Protein AF-A0A1G7E1Z9-F1 (afdb_monomer)

Solvent-accessible surface area (backbone atoms only — not comparable to full-atom values): 21626 Å² total; per-residue (Å²): 130,81,89,68,54,73,63,55,65,71,56,37,53,73,72,54,45,51,54,46,49,48,34,32,82,69,51,47,73,72,48,50,76,67,54,49,52,52,51,47,50,53,42,49,54,53,41,53,50,52,52,50,51,52,51,51,48,53,34,18,74,70,68,77,44,75,84,62,93,70,78,56,75,65,50,54,51,49,40,45,48,53,40,50,51,28,42,50,44,42,53,51,51,54,51,49,52,53,49,52,52,51,52,53,52,48,55,50,50,54,51,56,51,34,57,75,68,73,42,80,73,79,70,95,79,70,72,74,74,66,65,64,62,67,67,64,68,74,81,71,81,82,81,82,86,80,91,85,88,80,84,89,81,89,83,89,81,82,90,77,88,79,80,89,81,88,82,86,90,83,90,84,82,90,81,84,89,79,91,81,86,88,78,93,82,87,87,83,84,88,83,81,91,78,89,86,87,83,80,87,80,91,80,90,79,90,82,87,84,84,87,80,91,78,82,87,83,87,91,81,91,88,91,77,87,88,78,89,87,85,92,81,90,81,92,81,91,79,79,85,82,77,95,76,77,92,69,75,76,74,65,50,82,66,52,58,52,52,54,55,52,52,52,52,32,51,55,34,45,54,54,18,52,56,32,41,54,51,16,54,56,29,41,53,49,16,54,54,30,41,60,53,33,69,41,89,84,44,51,74,68,34,47,54,49,16,52,56,30,40,53,50,16,52,55,31,44,55,51,18,53,53,36,44,52,50,23,53,50,49,48,63,75,72,113

Mean predicted aligned error: 20.23 Å

Radius of gyration: 38.37 Å; Cα contacts (8 Å, |Δi|>4): 140; chains: 1; bounding box: 81×92×114 Å

Organism: NCBI:txid591205

Secondary structure (DSSP, 8-state):
-----HHHHHHS-HHHHHHHHHTSTTHHHHS-HHHHHHHHHHHHHHHHHHHHHHHHHHHHHTTSS-------HHHHHHHHHHHHHHHHHHHHHHHHHHHHHHHHHHHHHHHHHHHHTTPPP--TT--THHHHHTTTSTTSS----------------------------------------------------------------------------------S----------------------------HHHHHHHHHHHHHHHHHHHHHHHHHHHHHHHHHHHHHHHHHHSTT--HHHHHHHHHHHHHHHHHHHHHHHHHHHHHHHHHTT-

Foldseek 3Di:
DPDDDPLCVVLDDPVLVVLLVCLDPPNVVVDDLVVLVVSLVVLVVVLVVLVVVLVQCVCVVVVNDPHDPDDDNVSSVVSSVSSVVSNVSSVVVNVVVVVVVVVVVVLVVVQVVCVVVVHPRDPPPDPPPVVVVVVVVVPPPDDDDDDDDDDDDDDDDDDDDDDDDDDDDDDDDDDDDDDDDDDDDDDDDDDDDDDDDDDDDDDDDDDDDDDDDDDDDDDDDDDDDDDDDDDDDDDDDDDDDDDDDPPPCPPPPVVVVLVVLVVVLVVLVVVLVVLVVVLVVLVVQLVVLVVLCPPVVRDPVSVVSSVVSVVSSVVSVVVSVVSVVVSVVSVVVND

Structure (mmCIF, N/CA/C/O backbone):
data_AF-A0A1G7E1Z9-F1
#
_entry.id   AF-A0A1G7E1Z9-F1
#
loop_
_atom_site.group_PDB
_atom_site.id
_atom_site.type_symbol
_atom_site.label_atom_id
_atom_site.label_alt_id
_atom_site.label_comp_id
_atom_site.label_asym_id
_atom_site.label_entity_id
_atom_site.label_seq_id
_atom_site.pdbx_PDB_ins_code
_atom_site.Cartn_x
_atom_site.Cartn_y
_atom_site.Cartn_z
_atom_site.occupancy
_atom_site.B_iso_or_equiv
_atom_site.auth_seq_id
_atom_site.auth_comp_id
_atom_site.auth_asym_id
_atom_site.auth_atom_id
_atom_site.pdbx_PDB_model_num
ATOM 1 N N . MET A 1 1 ? -22.554 -8.645 -19.592 1.00 60.88 1 MET A N 1
ATOM 2 C CA . MET A 1 1 ? -21.080 -8.640 -19.437 1.00 60.88 1 MET A CA 1
ATOM 3 C C . MET A 1 1 ? -20.587 -7.199 -19.464 1.00 60.88 1 MET A C 1
ATOM 5 O O . MET A 1 1 ? -21.069 -6.460 -20.314 1.00 60.88 1 MET A O 1
ATOM 9 N N . PRO A 1 2 ? -19.705 -6.756 -18.551 1.00 79.38 2 PRO A N 1
ATOM 10 C CA . PRO A 1 2 ? -19.164 -5.399 -18.604 1.00 79.38 2 PRO A CA 1
ATOM 11 C C . PRO A 1 2 ? -18.423 -5.150 -19.927 1.00 79.38 2 PRO A C 1
ATOM 13 O O . PRO A 1 2 ? -17.692 -6.009 -20.417 1.00 79.38 2 PRO A O 1
ATOM 16 N N . ASN A 1 3 ? -18.613 -3.965 -20.509 1.00 87.06 3 ASN A N 1
ATOM 17 C CA . ASN A 1 3 ? -18.053 -3.615 -21.815 1.00 87.06 3 ASN A CA 1
ATOM 18 C C . ASN A 1 3 ? -16.544 -3.351 -21.701 1.00 87.06 3 ASN A C 1
ATOM 20 O O . ASN A 1 3 ? -16.118 -2.280 -21.268 1.00 87.06 3 ASN A O 1
ATOM 24 N N . PHE A 1 4 ? -15.721 -4.340 -22.046 1.00 91.12 4 PHE A N 1
ATOM 25 C CA . PHE A 1 4 ? -14.274 -4.165 -22.219 1.00 91.12 4 PHE A CA 1
ATOM 26 C C . PHE A 1 4 ? -13.963 -3.561 -23.577 1.00 91.12 4 PHE A C 1
ATOM 28 O O . PHE A 1 4 ? -14.600 -3.923 -24.573 1.00 91.12 4 PHE A O 1
ATOM 35 N N . SER A 1 5 ? -12.962 -2.682 -23.626 1.00 94.50 5 SER A N 1
ATOM 36 C CA . SER A 1 5 ? -12.457 -2.223 -24.916 1.00 94.50 5 SER A CA 1
ATOM 37 C C . SER A 1 5 ? -11.851 -3.411 -25.674 1.00 94.50 5 SER A C 1
ATOM 39 O O . SER A 1 5 ? -11.371 -4.377 -25.075 1.00 94.50 5 SER A O 1
ATOM 41 N N . LYS A 1 6 ? -11.875 -3.360 -27.011 1.00 95.69 6 LYS A N 1
ATOM 42 C CA . LYS A 1 6 ? -11.233 -4.394 -27.843 1.00 95.69 6 LYS A CA 1
ATOM 43 C C . LYS A 1 6 ? -9.749 -4.548 -27.488 1.00 95.69 6 LYS A C 1
ATOM 45 O O . LYS A 1 6 ? -9.225 -5.653 -27.495 1.00 95.69 6 LYS A O 1
ATOM 50 N N . GLU A 1 7 ? -9.107 -3.441 -27.124 1.00 95.62 7 GLU A N 1
ATOM 51 C CA . GLU A 1 7 ? -7.713 -3.400 -26.694 1.00 95.62 7 GLU A CA 1
ATOM 52 C C . GLU A 1 7 ? -7.485 -4.104 -25.348 1.00 95.62 7 GLU A C 1
ATOM 54 O O . GLU A 1 7 ? -6.560 -4.901 -25.238 1.00 95.62 7 GLU A O 1
ATOM 59 N N . GLU A 1 8 ? -8.348 -3.895 -24.346 1.00 95.62 8 GLU A N 1
ATOM 60 C CA . GLU A 1 8 ? -8.255 -4.606 -23.060 1.00 95.62 8 GLU A CA 1
ATOM 61 C C . GLU A 1 8 ? -8.372 -6.121 -23.244 1.00 95.62 8 GLU A C 1
ATOM 63 O O . GLU A 1 8 ? -7.598 -6.864 -22.650 1.00 95.62 8 GLU A O 1
ATOM 68 N N . LYS A 1 9 ? -9.294 -6.583 -24.099 1.00 96.38 9 LYS A N 1
ATOM 69 C CA . LYS A 1 9 ? -9.460 -8.018 -24.389 1.00 96.38 9 LYS A CA 1
ATOM 70 C C . LYS A 1 9 ? -8.264 -8.625 -25.123 1.00 96.38 9 LYS A C 1
ATOM 72 O O . LYS A 1 9 ? -8.021 -9.813 -24.975 1.00 96.38 9 LYS A O 1
ATOM 77 N N . ARG A 1 10 ? -7.557 -7.831 -25.937 1.00 96.44 10 ARG A N 1
ATOM 78 C CA . ARG A 1 10 ? -6.366 -8.282 -26.672 1.00 96.44 10 ARG A CA 1
ATOM 79 C C . ARG A 1 10 ? -5.147 -8.398 -25.760 1.00 96.44 10 ARG A C 1
ATOM 81 O O . ARG A 1 10 ? -4.323 -9.276 -25.960 1.00 96.44 10 ARG A O 1
ATOM 88 N N . ILE A 1 11 ? -5.009 -7.461 -24.823 1.00 96.88 11 ILE A N 1
ATOM 89 C CA . ILE A 1 11 ? -3.793 -7.293 -24.017 1.00 96.88 11 ILE A CA 1
ATOM 90 C C . ILE A 1 11 ? -3.840 -8.102 -22.718 1.00 96.88 11 ILE A C 1
ATOM 92 O O . ILE A 1 11 ? -2.796 -8.522 -22.227 1.00 96.88 11 ILE A O 1
ATOM 96 N N . LEU A 1 12 ? -5.021 -8.279 -22.122 1.00 96.88 12 LEU A N 1
ATOM 97 C CA . LEU A 1 12 ? -5.167 -9.049 -20.888 1.00 96.88 12 LEU A CA 1
ATOM 98 C C . LEU A 1 12 ? -5.312 -10.539 -21.192 1.00 96.88 12 LEU A C 1
ATOM 100 O O . LEU A 1 12 ? -6.047 -10.916 -22.104 1.00 96.88 12 LEU A O 1
ATOM 104 N N . SER A 1 13 ? -4.667 -11.384 -20.385 1.00 96.56 13 SER A N 1
ATOM 105 C CA . SER A 1 13 ? -4.938 -12.826 -20.413 1.00 96.56 13 SER A CA 1
ATOM 106 C C . SER A 1 13 ? -6.342 -13.136 -19.873 1.00 96.56 13 SER A C 1
ATOM 108 O O . SER A 1 13 ? -6.980 -12.276 -19.264 1.00 96.56 13 SER A O 1
ATOM 110 N N . GLY A 1 14 ? -6.828 -14.369 -20.066 1.00 97.06 14 GLY A N 1
ATOM 111 C CA . GLY A 1 14 ? -8.148 -14.802 -19.580 1.00 97.06 14 GLY A CA 1
ATOM 112 C C . GLY A 1 14 ? -8.358 -14.510 -18.089 1.00 97.06 14 GLY A C 1
ATOM 113 O O . GLY A 1 14 ? -9.232 -13.721 -17.732 1.00 97.06 14 GLY A O 1
ATOM 114 N N . ASP A 1 15 ? -7.482 -15.038 -17.233 1.00 97.38 15 ASP A N 1
ATOM 115 C CA . ASP A 1 15 ? -7.546 -14.846 -15.776 1.00 97.38 15 ASP A CA 1
ATOM 116 C C . ASP A 1 15 ? -7.469 -13.363 -15.367 1.00 97.38 15 ASP A C 1
ATOM 118 O O . ASP A 1 15 ? -8.138 -12.897 -14.440 1.00 97.38 15 ASP A O 1
ATOM 122 N N . GLU A 1 16 ? -6.653 -12.576 -16.069 1.00 97.69 16 GLU A N 1
ATOM 123 C CA . GLU A 1 16 ? -6.524 -11.142 -15.813 1.00 97.69 16 GLU A CA 1
ATOM 124 C C . GLU A 1 16 ? -7.775 -10.371 -16.207 1.00 97.69 16 GLU A C 1
ATOM 126 O O . GLU A 1 16 ? -8.182 -9.435 -15.508 1.00 97.69 16 GLU A O 1
ATOM 131 N N . LEU A 1 17 ? -8.393 -10.762 -17.319 1.00 97.56 17 LEU A N 1
ATOM 132 C CA . LEU A 1 17 ? -9.650 -10.206 -17.781 1.00 97.56 17 LEU A CA 1
ATOM 133 C C . LEU A 1 17 ? -10.772 -10.528 -16.787 1.00 97.56 17 LEU A C 1
ATOM 135 O O . LEU A 1 17 ? -11.584 -9.648 -16.487 1.00 97.56 17 LEU A O 1
ATOM 139 N N . GLU A 1 18 ? -10.794 -11.727 -16.206 1.00 97.31 18 GLU A N 1
ATOM 140 C CA . GLU A 1 18 ? -11.743 -12.101 -15.151 1.00 97.31 18 GLU A CA 1
ATOM 141 C C . GLU A 1 18 ? -11.562 -11.262 -13.880 1.00 97.31 18 GLU A C 1
ATOM 143 O O . GLU A 1 18 ? -12.530 -10.714 -13.342 1.00 97.31 18 GLU A O 1
ATOM 148 N N . LEU A 1 19 ? -10.328 -11.054 -13.422 1.00 97.94 19 LEU A N 1
ATOM 149 C CA . LEU A 1 19 ? -10.069 -10.191 -12.262 1.00 97.94 19 LEU A CA 1
ATOM 150 C C . LEU A 1 19 ? -10.411 -8.723 -12.554 1.00 97.94 19 LEU A C 1
ATOM 152 O O . LEU A 1 19 ? -10.984 -8.016 -11.713 1.00 97.94 19 LEU A O 1
ATOM 156 N N . ALA A 1 20 ? -10.113 -8.251 -13.767 1.00 97.69 20 ALA A N 1
ATOM 157 C CA . ALA A 1 20 ? -10.528 -6.931 -14.222 1.00 97.69 20 ALA A CA 1
ATOM 158 C C . ALA A 1 20 ? -12.061 -6.811 -14.274 1.00 97.69 20 ALA A C 1
ATOM 160 O O . ALA A 1 20 ? -12.583 -5.748 -13.924 1.00 97.69 20 ALA A O 1
ATOM 161 N N . THR A 1 21 ? -12.765 -7.888 -14.627 1.00 97.19 21 THR A N 1
ATOM 162 C CA . THR A 1 21 ? -14.232 -8.016 -14.612 1.00 97.19 21 THR A CA 1
ATOM 163 C C . THR A 1 21 ? -14.770 -7.875 -13.196 1.00 97.19 21 THR A C 1
ATOM 165 O O . THR A 1 21 ? -15.504 -6.926 -12.928 1.00 97.19 21 THR A O 1
ATOM 168 N N . GLN A 1 22 ? -14.292 -8.688 -12.252 1.00 97.88 22 GLN A N 1
ATOM 169 C CA . GLN A 1 22 ? -14.703 -8.635 -10.840 1.00 97.88 22 GLN A CA 1
ATOM 170 C C . GLN A 1 22 ? -14.512 -7.246 -10.203 1.00 97.88 22 GLN A C 1
ATOM 172 O O . GLN A 1 22 ? -15.275 -6.846 -9.328 1.00 97.88 22 GLN A O 1
ATOM 177 N N . SER A 1 23 ? -13.520 -6.473 -10.659 1.00 97.94 23 SER A N 1
ATOM 178 C CA . SER A 1 23 ? -13.265 -5.107 -10.173 1.00 97.94 23 SER A CA 1
ATOM 179 C C . SER A 1 23 ? -14.173 -4.012 -10.772 1.00 97.94 23 SER A C 1
ATOM 181 O O . SER A 1 23 ? -14.003 -2.828 -10.449 1.00 97.94 23 SER A O 1
ATOM 183 N N . ARG A 1 24 ? -15.080 -4.339 -11.702 1.00 97.44 24 ARG A N 1
ATOM 184 C CA . ARG A 1 24 ? -16.050 -3.398 -12.298 1.00 97.44 24 ARG A CA 1
ATOM 185 C C . ARG A 1 24 ? -17.403 -3.493 -11.592 1.00 97.44 24 ARG A C 1
ATOM 187 O O . ARG A 1 24 ? -17.740 -4.493 -10.969 1.00 97.44 24 ARG A O 1
ATOM 194 N N . LYS A 1 25 ? -18.198 -2.427 -11.696 1.00 95.25 25 LYS A N 1
ATOM 195 C CA . LYS A 1 25 ? -19.601 -2.445 -11.263 1.00 95.25 25 LYS A CA 1
ATOM 196 C C . LYS A 1 25 ? -20.456 -3.188 -12.301 1.00 95.25 25 LYS A C 1
ATOM 198 O O . LYS A 1 25 ? -20.171 -3.048 -13.491 1.00 95.25 25 LYS A O 1
ATOM 203 N N . PRO A 1 26 ? -21.482 -3.953 -11.883 1.00 96.00 26 PRO A N 1
ATOM 204 C CA . PRO A 1 26 ? -21.968 -4.128 -10.504 1.00 96.00 26 PRO A CA 1
ATOM 205 C C . PRO A 1 26 ? -21.237 -5.214 -9.690 1.00 96.00 26 PRO A C 1
ATOM 207 O O . PRO A 1 26 ? -21.443 -5.306 -8.487 1.00 96.00 26 PRO A O 1
ATOM 210 N N . GLN A 1 27 ? -20.366 -6.015 -10.308 1.00 97.12 27 GLN A N 1
ATOM 211 C CA . GLN A 1 27 ? -19.768 -7.208 -9.686 1.00 97.12 27 GLN A CA 1
ATOM 212 C C . GLN A 1 27 ? -18.998 -6.903 -8.397 1.00 97.12 27 GLN A C 1
ATOM 214 O O . GLN A 1 27 ? -19.162 -7.607 -7.407 1.00 97.12 27 GLN A O 1
ATOM 219 N N . ILE A 1 28 ? -18.231 -5.812 -8.370 1.00 97.94 28 ILE A N 1
ATOM 220 C CA . ILE A 1 28 ? -17.481 -5.392 -7.179 1.00 97.94 28 ILE A CA 1
ATOM 221 C C . ILE A 1 28 ? -18.381 -5.071 -5.973 1.00 97.94 28 ILE A C 1
ATOM 223 O O . ILE A 1 28 ? -17.959 -5.218 -4.827 1.00 97.94 28 ILE A O 1
ATOM 227 N N . ASP A 1 29 ? -19.619 -4.636 -6.221 1.00 97.44 29 ASP A N 1
ATOM 228 C CA . ASP A 1 29 ? -20.569 -4.304 -5.160 1.00 97.44 29 ASP A CA 1
ATOM 229 C C . ASP A 1 29 ? -21.175 -5.580 -4.551 1.00 97.44 29 ASP A C 1
ATOM 231 O O . ASP A 1 29 ? -21.500 -5.578 -3.368 1.00 97.44 29 ASP A O 1
ATOM 235 N N . ALA A 1 30 ? -21.248 -6.672 -5.321 1.00 97.75 30 ALA A N 1
ATOM 236 C CA . ALA A 1 30 ? -21.778 -7.965 -4.887 1.00 97.75 30 ALA A CA 1
ATOM 237 C C . ALA A 1 30 ? -20.789 -8.806 -4.054 1.00 97.75 30 ALA A C 1
ATOM 239 O O . ALA A 1 30 ? -21.196 -9.763 -3.406 1.00 97.75 30 ALA A O 1
ATOM 240 N N . LEU A 1 31 ? -19.493 -8.471 -4.060 1.00 98.12 31 LEU A N 1
ATOM 241 C CA . LEU A 1 31 ? -18.476 -9.220 -3.311 1.00 98.12 31 LEU A CA 1
ATOM 242 C C . LEU A 1 31 ? -18.608 -9.010 -1.798 1.00 98.12 31 LEU A C 1
ATOM 244 O O . LEU A 1 31 ? -18.895 -7.898 -1.348 1.00 98.12 31 LEU A O 1
ATOM 248 N N . SER A 1 32 ? -18.302 -10.034 -0.997 1.00 98.19 32 SER A N 1
ATOM 249 C CA . SER A 1 32 ? -18.142 -9.867 0.453 1.00 98.19 32 SER A CA 1
ATOM 250 C C . SER A 1 32 ? -16.888 -9.038 0.786 1.00 98.19 32 SER A C 1
ATOM 252 O O . SER A 1 32 ? -16.004 -8.847 -0.054 1.00 98.19 32 SER A O 1
ATOM 254 N N . ASP A 1 33 ? -16.782 -8.521 2.013 1.00 97.88 33 ASP A N 1
ATOM 255 C CA . ASP A 1 33 ? -15.589 -7.770 2.443 1.00 97.88 33 ASP A CA 1
ATOM 256 C C . ASP A 1 33 ? -14.320 -8.638 2.440 1.00 97.88 33 ASP A C 1
ATOM 258 O O . ASP A 1 33 ? -13.230 -8.151 2.108 1.00 97.88 33 ASP A O 1
ATOM 262 N N . ALA A 1 34 ? -14.468 -9.930 2.754 1.00 98.06 34 ALA A N 1
ATOM 263 C CA . ALA A 1 34 ? -13.395 -10.913 2.675 1.00 98.06 34 ALA A CA 1
ATOM 264 C C . ALA A 1 34 ? -12.957 -11.127 1.217 1.00 98.06 34 ALA A C 1
ATOM 266 O O . ALA A 1 34 ? -11.773 -10.960 0.905 1.00 98.06 34 ALA A O 1
ATOM 267 N N . ASP A 1 35 ? -13.902 -11.365 0.304 1.00 98.38 35 ASP A N 1
ATOM 268 C CA . ASP A 1 35 ? -13.607 -11.580 -1.119 1.00 98.38 35 ASP A CA 1
ATOM 269 C C . ASP A 1 35 ? -12.998 -10.344 -1.776 1.00 98.38 35 ASP A C 1
ATOM 271 O O . ASP A 1 35 ? -12.062 -10.452 -2.571 1.00 98.38 35 ASP A O 1
ATOM 275 N N . LEU A 1 36 ? -13.467 -9.149 -1.405 1.00 98.50 36 LEU A N 1
ATOM 276 C CA . LEU A 1 36 ? -12.897 -7.890 -1.875 1.00 98.50 36 LEU A CA 1
ATOM 277 C C . LEU A 1 36 ? -11.430 -7.752 -1.444 1.00 98.50 36 LEU A C 1
ATOM 279 O O . LEU A 1 36 ? -10.585 -7.319 -2.233 1.00 98.50 36 LEU A O 1
ATOM 283 N N . SER A 1 37 ? -11.098 -8.149 -0.213 1.00 98.19 37 SER A N 1
ATOM 284 C CA . SER A 1 37 ? -9.710 -8.155 0.263 1.00 98.19 37 SER A CA 1
ATOM 285 C C . SER A 1 37 ? -8.839 -9.187 -0.477 1.00 98.19 37 SER A C 1
ATOM 287 O O . SER A 1 37 ? -7.694 -8.884 -0.842 1.00 98.19 37 SER A O 1
ATOM 289 N N . GLY A 1 38 ? -9.400 -10.361 -0.791 1.00 98.31 38 GLY A N 1
ATOM 290 C CA . GLY A 1 38 ? -8.759 -11.393 -1.606 1.00 98.31 38 GLY A CA 1
ATOM 291 C C . GLY A 1 38 ? -8.511 -10.929 -3.045 1.00 98.31 38 GLY A C 1
ATOM 292 O O . GLY A 1 38 ? -7.401 -11.066 -3.564 1.00 98.31 38 GLY A O 1
ATOM 293 N N . LEU A 1 39 ? -9.500 -10.284 -3.670 1.00 98.50 39 LEU A N 1
ATOM 294 C CA . LEU A 1 39 ? -9.385 -9.669 -4.995 1.00 98.50 39 LEU A CA 1
ATOM 295 C C . LEU A 1 39 ? -8.267 -8.617 -5.036 1.00 98.50 39 LEU A C 1
ATOM 297 O O . LEU A 1 39 ? -7.429 -8.645 -5.936 1.00 98.50 39 LEU A O 1
ATOM 301 N N . ILE A 1 40 ? -8.205 -7.722 -4.044 1.00 98.56 40 ILE A N 1
ATOM 302 C CA . ILE A 1 40 ? -7.143 -6.706 -3.943 1.00 98.56 40 ILE A CA 1
ATOM 303 C C . ILE A 1 40 ? -5.757 -7.360 -3.876 1.00 98.56 40 ILE A C 1
ATOM 305 O O . ILE A 1 40 ? -4.816 -6.869 -4.504 1.00 98.56 40 ILE A O 1
ATOM 309 N N . THR A 1 41 ? -5.624 -8.455 -3.128 1.00 98.44 41 THR A N 1
ATOM 310 C CA . THR A 1 41 ? -4.358 -9.186 -2.990 1.00 98.44 41 THR A CA 1
ATOM 311 C C . THR A 1 41 ? -3.939 -9.821 -4.315 1.00 98.44 41 THR A C 1
ATOM 313 O O . THR A 1 41 ? -2.818 -9.585 -4.770 1.00 98.44 41 THR A O 1
ATOM 316 N N . ARG A 1 42 ? -4.854 -10.523 -4.997 1.00 98.50 42 ARG A N 1
ATOM 317 C CA . ARG A 1 42 ? -4.600 -11.114 -6.324 1.00 98.50 42 ARG A CA 1
ATOM 318 C C . ARG A 1 42 ? -4.188 -10.061 -7.359 1.00 98.50 42 ARG A C 1
ATOM 320 O O . ARG A 1 42 ? -3.165 -10.223 -8.019 1.00 98.50 42 ARG A O 1
ATOM 327 N N . LEU A 1 43 ? -4.902 -8.932 -7.424 1.00 98.25 43 LEU A N 1
ATOM 328 C CA . LEU A 1 43 ? -4.577 -7.822 -8.332 1.00 98.25 43 LEU A CA 1
ATOM 329 C C . LEU A 1 43 ? -3.187 -7.216 -8.069 1.00 98.25 43 LEU A C 1
ATOM 331 O O . LEU A 1 43 ? -2.505 -6.810 -9.010 1.00 98.25 43 LEU A O 1
ATOM 335 N N . ARG A 1 44 ? -2.749 -7.131 -6.805 1.00 98.31 44 ARG A N 1
ATOM 336 C CA . ARG A 1 44 ? -1.393 -6.658 -6.470 1.00 98.31 44 ARG A CA 1
ATOM 337 C C . ARG A 1 44 ? -0.330 -7.637 -6.949 1.00 98.31 44 ARG A C 1
ATOM 339 O O . ARG A 1 44 ? 0.617 -7.196 -7.594 1.00 98.31 44 ARG A O 1
ATOM 346 N N . ASN A 1 45 ? -0.521 -8.926 -6.681 1.00 98.25 45 ASN A N 1
ATOM 347 C CA . ASN A 1 45 ? 0.428 -9.968 -7.065 1.00 98.25 45 ASN A CA 1
ATOM 348 C C . ASN A 1 45 ? 0.639 -9.987 -8.583 1.00 98.25 45 ASN A C 1
ATOM 350 O O . ASN A 1 45 ? 1.778 -9.902 -9.034 1.00 98.25 45 ASN A O 1
ATOM 354 N N . ILE A 1 46 ? -0.445 -9.979 -9.363 1.00 98.00 46 ILE A N 1
ATOM 355 C CA . ILE A 1 46 ? -0.375 -9.959 -10.832 1.00 98.00 46 ILE A CA 1
ATOM 356 C C . ILE A 1 46 ? 0.297 -8.684 -11.341 1.00 98.00 46 ILE A C 1
ATOM 358 O O . ILE A 1 46 ? 1.201 -8.736 -12.171 1.00 98.00 46 ILE A O 1
ATOM 362 N N . ARG A 1 47 ? -0.069 -7.513 -10.807 1.00 97.50 47 ARG A N 1
ATOM 363 C CA . ARG A 1 47 ? 0.574 -6.249 -11.198 1.00 97.50 47 ARG A CA 1
ATOM 364 C C . ARG A 1 47 ? 2.081 -6.268 -10.926 1.00 97.50 47 ARG A C 1
ATOM 366 O O . ARG A 1 47 ? 2.860 -5.748 -11.726 1.00 97.50 47 ARG A O 1
ATOM 373 N N . ASP A 1 48 ? 2.493 -6.820 -9.791 1.00 97.19 48 ASP A N 1
ATOM 374 C CA . ASP A 1 48 ? 3.900 -6.878 -9.404 1.00 97.19 48 ASP A CA 1
ATOM 375 C C . ASP A 1 48 ? 4.663 -7.924 -10.240 1.00 97.19 48 ASP A C 1
ATOM 377 O O . ASP A 1 48 ? 5.810 -7.673 -10.622 1.00 97.19 48 ASP A O 1
ATOM 381 N N . GLN A 1 49 ? 4.008 -9.023 -10.633 1.00 96.81 49 GLN A N 1
ATOM 382 C CA . GLN A 1 49 ? 4.518 -9.977 -11.624 1.00 96.81 49 GLN A CA 1
ATOM 383 C C . GLN A 1 49 ? 4.733 -9.313 -12.992 1.00 96.81 49 GLN A C 1
ATOM 385 O O . GLN A 1 49 ? 5.851 -9.374 -13.507 1.00 96.81 49 GLN A O 1
ATOM 390 N N . ILE A 1 50 ? 3.735 -8.598 -13.528 1.00 96.06 50 ILE A N 1
ATOM 391 C CA . ILE A 1 50 ? 3.848 -7.857 -14.801 1.00 96.06 50 ILE A CA 1
ATOM 392 C C . ILE A 1 50 ? 5.004 -6.853 -14.734 1.00 96.06 50 ILE A C 1
ATOM 394 O O . ILE A 1 50 ? 5.833 -6.773 -15.638 1.00 96.06 50 ILE A O 1
ATOM 398 N N . ARG A 1 51 ? 5.121 -6.106 -13.630 1.00 95.75 51 ARG A N 1
ATOM 399 C CA . ARG A 1 51 ? 6.223 -5.151 -13.440 1.00 95.75 51 ARG A CA 1
ATOM 400 C C . ARG A 1 51 ? 7.587 -5.844 -13.408 1.00 95.75 51 ARG A C 1
ATOM 402 O O . ARG A 1 51 ? 8.553 -5.318 -13.958 1.00 95.75 51 ARG A O 1
ATOM 409 N N . SER A 1 52 ? 7.681 -7.000 -12.754 1.00 95.06 52 SER A N 1
ATOM 410 C CA . SER A 1 52 ? 8.905 -7.804 -12.711 1.00 95.06 52 SER A CA 1
ATOM 411 C C . SER A 1 52 ? 9.296 -8.288 -14.109 1.00 95.06 52 SER A C 1
ATOM 413 O O . SER A 1 52 ? 10.450 -8.131 -14.505 1.00 95.06 52 SER A O 1
ATOM 415 N N . GLN A 1 53 ? 8.335 -8.786 -14.890 1.00 93.75 53 GLN A N 1
ATOM 416 C CA . GLN A 1 53 ? 8.547 -9.203 -16.278 1.00 93.75 53 GLN A CA 1
ATOM 417 C C . GLN A 1 53 ? 8.998 -8.035 -17.163 1.00 93.75 53 GLN A C 1
ATOM 419 O O . GLN A 1 53 ? 10.014 -8.155 -17.846 1.00 93.75 53 GLN A O 1
ATOM 424 N N . ALA A 1 54 ? 8.334 -6.880 -17.076 1.00 92.62 54 ALA A N 1
ATOM 425 C CA . ALA A 1 54 ? 8.720 -5.681 -17.818 1.00 92.62 54 ALA A CA 1
ATOM 426 C C . ALA A 1 54 ? 10.154 -5.227 -17.483 1.00 92.62 54 ALA A C 1
ATOM 428 O O . ALA A 1 54 ? 10.926 -4.883 -18.377 1.00 92.62 54 ALA A O 1
ATOM 429 N N . ASN A 1 55 ? 10.550 -5.279 -16.206 1.00 91.88 55 ASN A N 1
ATOM 430 C CA . ASN A 1 55 ? 11.917 -4.959 -15.789 1.00 91.88 55 ASN A CA 1
ATOM 431 C C . ASN A 1 55 ? 12.941 -5.979 -16.312 1.00 91.88 55 ASN A C 1
ATOM 433 O O . ASN A 1 55 ? 14.033 -5.584 -16.720 1.00 91.88 55 ASN A O 1
ATOM 437 N N . LYS A 1 56 ? 12.609 -7.277 -16.303 1.00 91.75 56 LYS A N 1
ATOM 438 C CA . LYS A 1 56 ? 13.469 -8.333 -16.862 1.00 91.75 56 LYS A CA 1
ATOM 439 C C . LYS A 1 56 ? 13.682 -8.127 -18.362 1.00 91.75 56 LYS A C 1
ATOM 441 O O . LYS A 1 56 ? 14.824 -8.133 -18.807 1.00 91.75 56 LYS A O 1
ATOM 446 N N . GLN A 1 57 ? 12.615 -7.853 -19.114 1.00 90.88 57 GLN A N 1
ATOM 447 C CA . GLN A 1 57 ? 12.703 -7.545 -20.545 1.00 90.88 57 GLN A CA 1
ATOM 448 C C . GLN A 1 57 ? 13.513 -6.271 -20.815 1.00 90.88 57 GLN A C 1
ATOM 450 O O . GLN A 1 57 ? 14.318 -6.244 -21.740 1.00 90.88 57 GLN A O 1
ATOM 455 N N . ALA A 1 58 ? 13.337 -5.220 -20.007 1.00 89.94 58 ALA A N 1
ATOM 456 C CA . ALA A 1 58 ? 14.111 -3.988 -20.149 1.00 89.94 58 ALA A CA 1
ATOM 457 C C . ALA A 1 58 ? 15.616 -4.223 -19.938 1.00 89.94 58 ALA A C 1
ATOM 459 O O . ALA A 1 58 ? 16.421 -3.686 -20.693 1.00 89.94 58 ALA A O 1
ATOM 460 N N . ARG A 1 59 ? 15.993 -5.057 -18.959 1.00 90.62 59 ARG A N 1
ATOM 461 C CA . ARG A 1 59 ? 17.394 -5.449 -18.729 1.00 90.62 59 ARG A CA 1
ATOM 462 C C . ARG A 1 59 ? 17.951 -6.311 -19.855 1.00 90.62 59 ARG A C 1
ATOM 464 O O . ARG A 1 59 ? 19.052 -6.046 -20.313 1.00 90.62 59 ARG A O 1
ATOM 471 N N . ALA A 1 60 ? 17.174 -7.279 -20.340 1.00 89.56 60 ALA A N 1
ATOM 472 C CA . ALA A 1 60 ? 17.566 -8.102 -21.483 1.00 89.56 60 ALA A CA 1
ATOM 473 C C . ALA A 1 60 ? 17.820 -7.245 -22.736 1.00 89.56 60 ALA A C 1
ATOM 475 O O . ALA A 1 60 ? 18.831 -7.414 -23.408 1.00 89.56 60 ALA A O 1
ATOM 476 N N . LYS 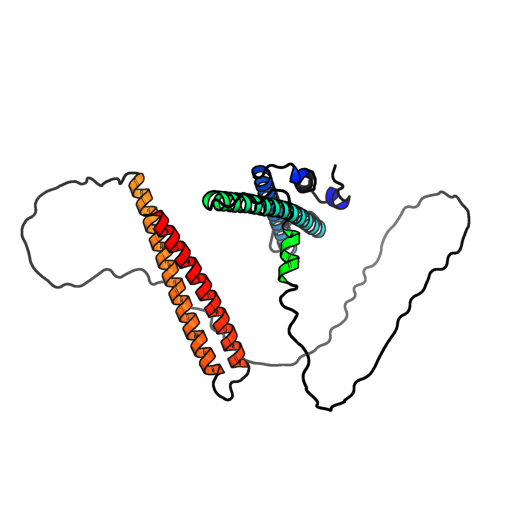A 1 61 ? 16.957 -6.254 -23.009 1.00 87.19 61 LYS A N 1
ATOM 477 C CA . LYS A 1 61 ? 17.144 -5.296 -24.114 1.00 87.19 61 LYS A CA 1
ATOM 478 C C . LYS A 1 61 ? 18.345 -4.367 -23.924 1.00 87.19 61 LYS A C 1
ATOM 480 O O . LYS A 1 61 ? 18.887 -3.889 -24.911 1.00 87.19 61 LYS A O 1
ATOM 485 N N . ALA A 1 62 ? 18.748 -4.106 -22.682 1.00 89.75 62 ALA A N 1
ATOM 486 C CA . ALA A 1 62 ? 19.947 -3.334 -22.370 1.00 89.75 62 ALA A CA 1
ATOM 487 C C . ALA A 1 62 ? 21.248 -4.155 -22.493 1.00 89.75 62 ALA A C 1
ATOM 489 O O . ALA A 1 62 ? 22.321 -3.591 -22.322 1.00 89.75 62 ALA A O 1
ATOM 490 N N . GLY A 1 63 ? 21.166 -5.461 -22.782 1.00 86.56 63 GLY A N 1
ATOM 491 C CA . GLY A 1 63 ? 22.324 -6.360 -22.852 1.00 86.56 63 GLY A CA 1
ATOM 492 C C . GLY A 1 63 ? 22.767 -6.926 -21.497 1.00 86.56 63 GLY A C 1
ATOM 493 O O . GLY A 1 63 ? 23.646 -7.778 -21.451 1.00 86.56 63 GLY A O 1
ATOM 494 N N . ASP A 1 64 ? 22.114 -6.529 -20.402 1.00 80.19 64 ASP A N 1
ATOM 495 C CA . ASP A 1 64 ? 22.455 -6.926 -19.028 1.00 80.19 64 ASP A CA 1
ATOM 496 C C . ASP A 1 64 ? 21.760 -8.233 -18.581 1.00 80.19 64 ASP A C 1
ATOM 498 O O . ASP A 1 64 ? 21.624 -8.511 -17.384 1.00 80.19 64 ASP A O 1
ATOM 502 N N . GLY A 1 65 ? 21.240 -9.037 -19.513 1.00 79.69 65 GLY A N 1
ATOM 503 C CA . GLY A 1 65 ? 20.541 -10.278 -19.180 1.00 79.69 65 GLY A CA 1
ATOM 504 C C . GLY A 1 65 ? 20.214 -11.160 -20.386 1.00 79.69 65 GLY A C 1
ATOM 505 O O . GLY A 1 65 ? 20.305 -10.703 -21.524 1.00 79.69 65 GLY A O 1
ATOM 506 N N . PRO A 1 66 ? 19.812 -12.423 -20.145 1.00 77.69 66 PRO A N 1
ATOM 507 C CA . PRO A 1 66 ? 19.472 -13.356 -21.213 1.00 77.69 66 PRO A CA 1
ATOM 508 C C . PRO A 1 66 ? 18.310 -12.811 -22.047 1.00 77.69 66 PRO A C 1
ATOM 510 O O . PRO A 1 66 ? 17.342 -12.281 -21.495 1.00 77.69 66 PRO A O 1
ATOM 513 N N . ALA A 1 67 ? 18.406 -12.947 -23.371 1.00 74.19 67 ALA A N 1
ATOM 514 C CA . ALA A 1 67 ? 17.353 -12.539 -24.289 1.00 74.19 67 ALA A CA 1
ATOM 515 C C . ALA A 1 67 ? 16.061 -13.296 -23.955 1.00 74.19 67 ALA A C 1
ATOM 517 O O . ALA A 1 67 ? 15.994 -14.519 -24.053 1.00 74.19 67 ALA A O 1
ATOM 518 N N . VAL A 1 68 ? 15.033 -12.564 -23.529 1.00 75.88 68 VAL A N 1
ATOM 519 C CA . VAL A 1 68 ? 13.716 -13.135 -23.247 1.00 75.88 68 VAL A CA 1
ATOM 520 C C . VAL A 1 68 ? 12.832 -12.839 -24.450 1.00 75.88 68 VAL A C 1
ATOM 522 O O . VAL A 1 68 ? 12.531 -11.672 -24.707 1.00 75.88 68 VAL A O 1
ATOM 525 N N . ALA A 1 69 ? 12.413 -13.876 -25.177 1.00 73.31 69 ALA A N 1
ATOM 526 C CA . ALA A 1 69 ? 11.318 -13.748 -26.132 1.00 73.31 69 ALA A CA 1
ATOM 527 C C . ALA A 1 69 ? 10.080 -13.289 -25.352 1.00 73.31 69 ALA A C 1
ATOM 529 O O . ALA A 1 69 ? 9.685 -13.921 -24.371 1.00 73.31 69 ALA A O 1
ATOM 530 N N . GLY A 1 70 ? 9.524 -12.136 -25.704 1.00 69.19 70 GLY A N 1
ATOM 531 C CA . GLY A 1 70 ? 8.511 -11.506 -24.874 1.00 69.19 70 GLY A CA 1
ATOM 532 C C . GLY A 1 70 ? 7.607 -10.570 -25.648 1.00 69.19 70 GLY A C 1
ATOM 533 O O . GLY A 1 70 ? 7.991 -10.058 -26.696 1.00 69.19 70 GLY A O 1
ATOM 534 N N . GLU A 1 71 ? 6.413 -10.358 -25.089 1.00 80.31 71 GLU A N 1
ATOM 535 C CA . GLU A 1 71 ? 5.423 -9.400 -25.586 1.00 80.31 71 GLU A CA 1
ATOM 536 C C . GLU A 1 71 ? 6.036 -8.009 -25.796 1.00 80.31 71 GLU A C 1
ATOM 538 O O . GLU A 1 71 ? 7.006 -7.613 -25.134 1.00 80.31 71 GLU A O 1
ATOM 543 N N . ASP A 1 72 ? 5.422 -7.236 -26.691 1.00 90.88 72 ASP A N 1
ATOM 544 C CA . ASP A 1 72 ? 5.822 -5.864 -26.959 1.00 90.88 72 ASP A CA 1
ATOM 545 C C . ASP A 1 72 ? 5.854 -5.020 -25.680 1.00 90.88 72 ASP A C 1
ATOM 547 O O . ASP A 1 72 ? 4.948 -5.037 -24.843 1.00 90.88 72 ASP A O 1
ATOM 551 N N . ALA A 1 73 ? 6.891 -4.186 -25.552 1.00 90.44 73 ALA A N 1
ATOM 552 C CA . ALA A 1 73 ? 7.073 -3.338 -24.372 1.00 90.44 73 ALA A CA 1
ATOM 553 C C . ALA A 1 73 ? 5.897 -2.366 -24.154 1.00 90.44 73 ALA A C 1
ATOM 555 O O . ALA A 1 73 ? 5.641 -1.941 -23.026 1.00 90.44 73 ALA A O 1
ATOM 556 N N . GLN A 1 74 ? 5.192 -1.997 -25.228 1.00 92.38 74 GLN A N 1
ATOM 557 C CA . GLN A 1 74 ? 3.987 -1.172 -25.154 1.00 92.38 74 GLN A CA 1
ATOM 558 C C . GLN A 1 74 ? 2.801 -1.953 -24.583 1.00 92.38 74 GLN A C 1
ATOM 560 O O . GLN A 1 74 ? 2.116 -1.439 -23.698 1.00 92.38 74 GLN A O 1
ATOM 565 N N . ASP A 1 75 ? 2.598 -3.196 -25.017 1.00 94.69 75 ASP A N 1
ATOM 566 C CA . ASP A 1 75 ? 1.496 -4.036 -24.542 1.00 94.69 75 ASP A CA 1
ATOM 567 C C . ASP A 1 75 ? 1.684 -4.380 -23.055 1.00 94.69 75 ASP A C 1
ATOM 569 O O . ASP A 1 75 ? 0.748 -4.223 -22.271 1.00 94.69 75 ASP A O 1
ATOM 573 N N . MET A 1 76 ? 2.922 -4.624 -22.608 1.00 94.38 76 MET A N 1
ATOM 574 C CA . MET A 1 76 ? 3.256 -4.764 -21.181 1.00 94.38 76 MET A CA 1
ATOM 575 C C . MET A 1 76 ? 2.911 -3.516 -20.346 1.00 94.38 76 MET A C 1
ATOM 577 O O . MET A 1 76 ? 2.348 -3.617 -19.249 1.00 94.38 76 MET A O 1
ATOM 581 N N . ARG A 1 77 ? 3.202 -2.308 -20.853 1.00 94.69 77 ARG A N 1
ATOM 582 C CA . ARG A 1 77 ? 2.850 -1.045 -20.169 1.00 94.69 77 ARG A CA 1
ATOM 583 C C . ARG A 1 77 ? 1.337 -0.839 -20.095 1.00 94.69 77 ARG A C 1
ATOM 585 O O . ARG A 1 77 ? 0.824 -0.379 -19.068 1.00 94.69 77 ARG A O 1
ATOM 592 N N . LYS A 1 78 ? 0.611 -1.182 -21.161 1.00 96.75 78 LYS A N 1
ATOM 593 C CA . LYS A 1 78 ? -0.857 -1.111 -21.204 1.00 96.75 78 LYS A CA 1
ATOM 594 C C . LYS A 1 78 ? -1.484 -2.115 -20.237 1.00 96.75 78 LYS A C 1
ATOM 596 O O . LYS A 1 78 ? -2.294 -1.712 -19.404 1.00 96.75 78 LYS A O 1
ATOM 601 N N . ARG A 1 79 ? -1.020 -3.368 -20.240 1.00 96.81 79 ARG A N 1
ATOM 602 C CA . ARG A 1 79 ? -1.407 -4.422 -19.286 1.00 96.81 79 ARG A CA 1
ATOM 603 C C . ARG A 1 79 ? -1.222 -3.964 -17.838 1.00 96.81 79 ARG A C 1
ATOM 605 O O . ARG A 1 79 ? -2.159 -4.010 -17.038 1.00 96.81 79 ARG A O 1
ATOM 612 N N . GLN A 1 80 ? -0.057 -3.390 -17.520 1.00 96.94 80 GLN A N 1
ATOM 613 C CA . GLN A 1 80 ? 0.216 -2.799 -16.206 1.00 96.94 80 GLN A CA 1
ATOM 614 C C . GLN A 1 80 ? -0.770 -1.669 -15.857 1.00 96.94 80 GLN A C 1
ATOM 616 O O . GLN A 1 80 ? -1.217 -1.564 -14.710 1.00 96.94 80 GLN A O 1
ATOM 621 N N . THR A 1 81 ? -1.119 -0.825 -16.829 1.00 97.19 81 THR A N 1
ATOM 622 C CA . THR A 1 81 ? -2.065 0.287 -16.653 1.00 97.19 81 THR A CA 1
ATOM 623 C C . THR A 1 81 ? -3.478 -0.220 -16.361 1.00 97.19 81 THR A C 1
ATOM 625 O O . THR A 1 81 ? -4.112 0.264 -15.416 1.00 97.19 81 THR A O 1
ATOM 628 N N . PHE A 1 82 ? -3.952 -1.236 -17.086 1.00 97.81 82 PHE A N 1
ATOM 629 C CA . PHE A 1 82 ? -5.256 -1.860 -16.847 1.00 97.81 82 PHE A CA 1
ATOM 630 C C . PHE A 1 82 ? -5.334 -2.511 -15.461 1.00 97.81 82 PHE A C 1
ATOM 632 O O . PHE A 1 82 ? -6.288 -2.257 -14.717 1.00 97.81 82 PHE A O 1
ATOM 639 N N . MET A 1 83 ? -4.296 -3.248 -15.049 1.00 98.19 83 MET A N 1
ATOM 640 C CA . MET A 1 83 ? -4.228 -3.842 -13.707 1.00 98.19 83 MET A CA 1
ATOM 641 C C . MET A 1 83 ? -4.171 -2.786 -12.599 1.00 98.19 83 MET A C 1
ATOM 643 O O . MET A 1 83 ? -4.845 -2.904 -11.571 1.00 98.19 83 MET A O 1
ATOM 647 N N . ALA A 1 84 ? -3.424 -1.698 -12.804 1.00 98.06 84 ALA A N 1
ATOM 648 C CA . ALA A 1 84 ? -3.403 -0.583 -11.863 1.00 98.06 84 ALA A CA 1
ATOM 649 C C . ALA A 1 84 ? -4.783 0.087 -11.734 1.00 98.06 84 ALA A C 1
ATOM 651 O O . ALA A 1 84 ? -5.186 0.440 -10.622 1.00 98.06 84 ALA A O 1
ATOM 652 N N . ALA A 1 85 ? -5.524 0.239 -12.835 1.00 98.00 85 ALA A N 1
ATOM 653 C CA . ALA A 1 85 ? -6.877 0.790 -12.823 1.00 98.00 85 ALA A CA 1
ATOM 654 C C . ALA A 1 85 ? -7.876 -0.131 -12.098 1.00 98.00 85 ALA A C 1
ATOM 656 O O . ALA A 1 85 ? -8.657 0.355 -11.274 1.00 98.00 85 ALA A O 1
ATOM 657 N N . ALA A 1 86 ? -7.821 -1.445 -12.344 1.00 98.06 86 ALA A N 1
ATOM 658 C CA . ALA A 1 86 ? -8.617 -2.446 -11.627 1.00 98.06 86 ALA A CA 1
ATOM 659 C C . ALA A 1 86 ? -8.358 -2.392 -10.112 1.00 98.06 86 ALA A C 1
ATOM 661 O O . ALA A 1 86 ? -9.289 -2.275 -9.311 1.00 98.06 86 ALA A O 1
ATOM 662 N N . LEU A 1 87 ? -7.083 -2.348 -9.714 1.00 98.62 87 LEU A N 1
ATOM 663 C CA . LEU A 1 87 ? -6.686 -2.237 -8.313 1.00 98.62 87 LEU A CA 1
ATOM 664 C C . LEU A 1 87 ? -7.174 -0.930 -7.666 1.00 98.62 87 LEU A C 1
ATOM 666 O O . LEU A 1 87 ? -7.612 -0.940 -6.514 1.00 98.62 87 LEU A O 1
ATOM 670 N N . ARG A 1 88 ? -7.118 0.208 -8.373 1.00 98.56 88 ARG A N 1
ATOM 671 C CA . ARG A 1 88 ? -7.654 1.484 -7.859 1.00 98.56 88 ARG A CA 1
ATOM 672 C C . ARG A 1 88 ? -9.155 1.390 -7.582 1.00 98.56 88 ARG A C 1
ATOM 674 O O . ARG A 1 88 ? -9.579 1.837 -6.519 1.00 98.56 88 ARG A O 1
ATOM 681 N N . ARG A 1 89 ? -9.932 0.776 -8.484 1.00 98.31 89 ARG A N 1
ATOM 682 C CA . ARG A 1 89 ? -11.380 0.559 -8.305 1.00 98.31 89 ARG A CA 1
ATOM 683 C C . ARG A 1 89 ? -11.676 -0.313 -7.081 1.00 98.31 89 ARG A C 1
ATOM 685 O O . ARG A 1 89 ? -12.474 0.089 -6.239 1.00 98.31 89 ARG A O 1
ATOM 692 N N . ALA A 1 90 ? -10.954 -1.422 -6.918 1.00 98.50 90 ALA A N 1
ATOM 693 C CA . ALA A 1 90 ? -11.094 -2.308 -5.760 1.00 98.50 90 ALA A CA 1
ATOM 694 C C . ALA A 1 90 ? -10.792 -1.611 -4.419 1.00 98.50 90 ALA A C 1
ATOM 696 O O . ALA A 1 90 ? -11.590 -1.680 -3.484 1.00 98.50 90 ALA A O 1
ATOM 697 N N . ASN A 1 91 ? -9.685 -0.861 -4.327 1.00 98.38 91 ASN A N 1
ATOM 698 C CA . ASN A 1 91 ? -9.368 -0.108 -3.104 1.00 98.38 91 ASN A CA 1
ATOM 699 C C . ASN A 1 91 ? -10.375 1.026 -2.839 1.00 98.38 91 ASN A C 1
ATOM 701 O O . ASN A 1 91 ? -10.658 1.334 -1.681 1.00 98.38 91 ASN A O 1
ATOM 705 N N . ALA A 1 92 ? -10.905 1.670 -3.885 1.00 98.44 92 ALA A N 1
ATOM 706 C CA . ALA A 1 92 ? -11.914 2.714 -3.733 1.00 98.44 92 ALA A CA 1
ATOM 707 C C . ALA A 1 92 ? -13.198 2.164 -3.096 1.00 98.44 92 ALA A C 1
ATOM 709 O O . ALA A 1 92 ? -13.713 2.781 -2.163 1.0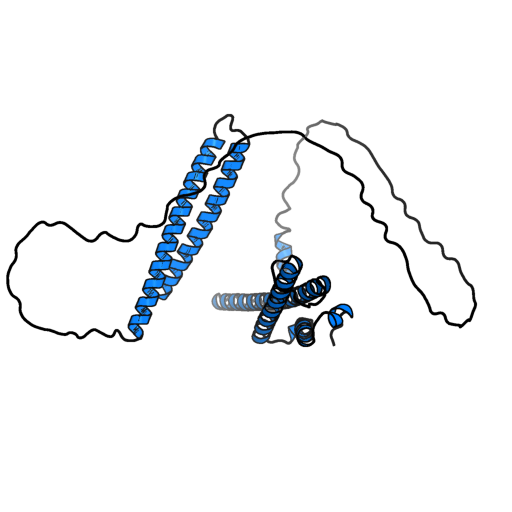0 98.44 92 ALA A O 1
ATOM 710 N N . GLU A 1 93 ? -13.665 0.989 -3.528 1.00 98.44 93 GLU A N 1
ATOM 711 C CA . GLU A 1 93 ? -14.838 0.345 -2.928 1.00 98.44 93 GLU A CA 1
ATOM 712 C C . GLU A 1 93 ? -14.558 -0.103 -1.485 1.00 98.44 93 GLU A C 1
ATOM 714 O O . GLU A 1 93 ? -15.348 0.199 -0.594 1.00 98.44 93 GLU A O 1
ATOM 719 N N . GLN A 1 94 ? -13.387 -0.685 -1.193 1.00 98.44 94 GLN A N 1
ATOM 720 C CA . GLN A 1 94 ? -13.022 -1.040 0.188 1.00 98.44 94 GLN A CA 1
ATOM 721 C C . GLN A 1 94 ? -13.022 0.188 1.115 1.00 98.44 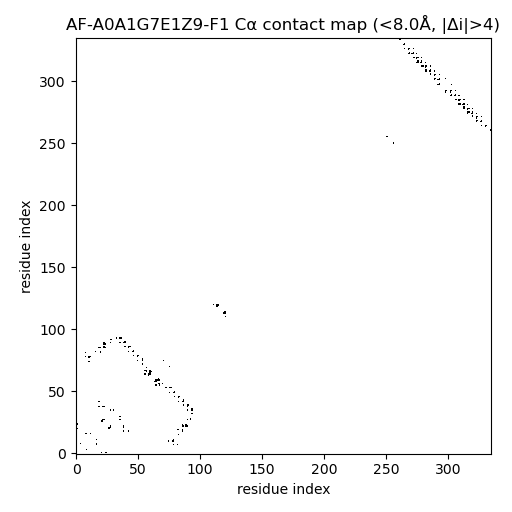94 GLN A C 1
ATOM 723 O O . GLN A 1 94 ? -13.549 0.147 2.228 1.00 98.44 94 GLN A O 1
ATOM 728 N N . ASN A 1 95 ? -12.459 1.308 0.657 1.00 98.12 95 ASN A N 1
ATOM 729 C CA . ASN A 1 95 ? -12.459 2.557 1.417 1.00 98.12 95 ASN A CA 1
ATOM 730 C C . ASN A 1 95 ? -13.873 3.115 1.606 1.00 98.12 95 ASN A C 1
ATOM 732 O O . ASN A 1 95 ? -14.182 3.652 2.668 1.00 98.12 95 ASN A O 1
ATOM 736 N N . LYS A 1 96 ? -14.738 2.985 0.597 1.00 98.19 96 LYS A N 1
ATOM 737 C CA . LYS A 1 96 ? -16.142 3.390 0.678 1.00 98.19 96 LYS A CA 1
ATOM 738 C C . LYS A 1 96 ? -16.906 2.557 1.711 1.00 98.19 96 LYS A C 1
ATOM 740 O O . LYS A 1 96 ? -17.609 3.141 2.532 1.00 98.19 96 LYS A O 1
ATOM 745 N N . ARG A 1 97 ? -16.715 1.233 1.734 1.00 98.00 97 ARG A N 1
ATOM 746 C CA . ARG A 1 97 ? -17.309 0.343 2.749 1.00 98.00 97 ARG A CA 1
ATOM 747 C C . ARG A 1 97 ? -16.826 0.678 4.157 1.00 98.00 97 ARG A C 1
ATOM 749 O O . ARG A 1 97 ? -17.644 0.833 5.053 1.00 98.00 97 ARG A O 1
ATOM 756 N N . ARG A 1 98 ? -15.523 0.926 4.334 1.00 97.25 98 ARG A N 1
ATOM 757 C CA . ARG A 1 98 ? -14.957 1.366 5.624 1.00 97.25 98 ARG A CA 1
ATOM 758 C C . ARG A 1 98 ? -15.547 2.683 6.121 1.00 97.25 98 ARG A C 1
ATOM 760 O O . ARG A 1 98 ? -15.840 2.798 7.305 1.00 97.25 98 ARG A O 1
ATOM 767 N N . LYS A 1 99 ? -15.730 3.667 5.235 1.00 97.50 99 LYS A N 1
ATOM 768 C CA . LYS A 1 99 ? -16.368 4.944 5.594 1.00 97.50 99 LYS A CA 1
ATOM 769 C C . LYS A 1 99 ? -17.814 4.741 6.038 1.00 97.50 99 LYS A C 1
ATOM 771 O O . LYS A 1 99 ? -18.173 5.217 7.104 1.00 97.50 99 LYS A O 1
ATOM 776 N N . ARG A 1 100 ? -18.597 3.966 5.281 1.00 97.31 100 ARG A N 1
ATOM 777 C CA . ARG A 1 100 ? -19.982 3.624 5.647 1.00 97.31 100 ARG A CA 1
ATOM 778 C C . ARG A 1 100 ? -20.059 2.896 6.989 1.00 97.31 100 ARG A C 1
ATOM 780 O O . ARG A 1 100 ? -20.883 3.250 7.818 1.00 97.31 100 ARG A O 1
ATOM 787 N N . ALA A 1 101 ? -19.180 1.923 7.226 1.00 95.94 101 ALA A N 1
ATOM 788 C CA . ALA A 1 101 ? -19.117 1.214 8.502 1.00 95.94 101 ALA A CA 1
ATOM 789 C C . ALA A 1 101 ? -18.798 2.162 9.671 1.00 95.94 101 ALA A C 1
ATOM 791 O O . ALA A 1 101 ? -19.423 2.069 10.722 1.00 95.94 101 ALA A O 1
ATOM 792 N N . ALA A 1 102 ? -17.876 3.111 9.478 1.00 95.50 102 ALA A N 1
ATOM 793 C CA . ALA A 1 102 ? -17.557 4.123 10.483 1.00 95.50 102 ALA A CA 1
ATOM 794 C C . ALA A 1 102 ? -18.721 5.098 10.738 1.00 95.50 102 ALA A C 1
ATOM 796 O O . ALA A 1 102 ? -18.969 5.453 11.885 1.00 95.50 102 ALA A O 1
ATOM 797 N N . GLU A 1 103 ? -19.451 5.507 9.696 1.00 96.25 103 GLU A N 1
ATOM 798 C CA . GLU A 1 103 ? -20.648 6.352 9.821 1.00 96.25 103 GLU A CA 1
ATOM 799 C C . GLU A 1 103 ? -21.763 5.640 10.602 1.00 96.25 103 GLU A C 1
ATOM 801 O O . GLU A 1 103 ? -22.363 6.237 11.493 1.00 96.25 103 GLU A O 1
ATOM 806 N N . ILE A 1 104 ? -22.001 4.355 10.320 1.00 95.44 104 ILE A N 1
ATOM 807 C CA . ILE A 1 104 ? -22.988 3.536 11.040 1.00 95.44 104 ILE A CA 1
ATOM 808 C C . ILE A 1 104 ? -22.573 3.348 12.503 1.00 95.44 104 ILE A C 1
ATOM 810 O O . ILE A 1 104 ? -23.396 3.524 13.398 1.00 95.44 104 ILE A O 1
ATOM 814 N N . ALA A 1 105 ? -21.300 3.029 12.757 1.00 92.06 105 ALA A N 1
ATOM 815 C CA . ALA A 1 105 ? -20.781 2.857 14.112 1.00 92.06 105 ALA A CA 1
ATOM 816 C C . ALA A 1 105 ? -20.843 4.160 14.927 1.00 92.06 105 ALA A C 1
ATOM 818 O O . ALA A 1 105 ? -21.237 4.131 16.090 1.00 92.06 105 ALA A O 1
ATOM 819 N N . GLY A 1 106 ? -20.509 5.300 14.313 1.00 93.31 106 GLY A N 1
ATOM 820 C CA . GLY A 1 106 ? -20.643 6.618 14.938 1.00 93.31 106 GLY A CA 1
ATOM 821 C C . GLY A 1 106 ? -22.097 6.941 15.280 1.00 93.31 106 GLY A C 1
ATOM 822 O O . GLY A 1 106 ? -22.397 7.259 16.423 1.00 93.31 106 GLY A O 1
ATOM 823 N N . ALA A 1 107 ? -23.020 6.740 14.335 1.00 92.50 107 ALA A N 1
ATOM 824 C CA . ALA A 1 107 ? -24.445 6.953 14.580 1.00 92.50 107 ALA A CA 1
ATOM 825 C C . ALA A 1 107 ? -25.012 6.031 15.678 1.00 92.50 107 ALA A C 1
ATOM 827 O O . ALA A 1 107 ? -25.916 6.431 16.409 1.00 92.50 107 ALA A O 1
ATOM 828 N N . ALA A 1 108 ? -24.502 4.802 15.806 1.00 91.00 108 ALA A N 1
ATOM 829 C CA . ALA A 1 108 ? -24.877 3.895 16.889 1.00 91.00 108 ALA A CA 1
ATOM 830 C C . ALA A 1 108 ? -24.349 4.374 18.253 1.00 91.00 108 ALA A C 1
ATOM 832 O O . ALA A 1 108 ? -25.089 4.333 19.235 1.00 91.00 108 ALA A O 1
ATOM 833 N N . ALA A 1 109 ? -23.110 4.873 18.309 1.00 91.06 109 ALA A N 1
ATOM 834 C CA . ALA A 1 109 ? -22.535 5.448 19.523 1.00 91.06 109 ALA A CA 1
ATOM 835 C C . ALA A 1 109 ? -23.293 6.707 19.975 1.00 91.06 109 ALA A C 1
ATOM 837 O O . ALA A 1 109 ? -23.664 6.801 21.144 1.00 91.06 109 ALA A O 1
ATOM 838 N N . ASP A 1 110 ? -23.611 7.611 19.043 1.00 89.44 110 ASP A N 1
ATOM 839 C CA . ASP A 1 110 ? -24.379 8.831 19.325 1.00 89.44 110 ASP A CA 1
ATOM 840 C C . ASP A 1 110 ? -25.782 8.504 19.872 1.00 89.44 110 ASP A C 1
ATOM 842 O O . ASP A 1 110 ? -26.277 9.168 20.784 1.00 89.44 110 ASP A O 1
ATOM 846 N N . ARG A 1 111 ? -26.433 7.454 19.345 1.00 89.06 111 ARG A N 1
ATOM 847 C CA . ARG A 1 111 ? -27.727 6.972 19.861 1.00 89.06 111 ARG A CA 1
ATOM 848 C C . ARG A 1 111 ? -27.606 6.409 21.274 1.00 89.06 111 ARG A C 1
ATOM 850 O O . ARG A 1 111 ? -28.430 6.749 22.116 1.00 89.06 111 ARG A O 1
ATOM 857 N N . ALA A 1 112 ? -26.580 5.602 21.537 1.00 90.12 112 ALA A N 1
ATOM 858 C CA . ALA A 1 112 ? -26.340 5.039 22.863 1.00 90.12 112 ALA A CA 1
ATOM 859 C C . ALA A 1 112 ? -26.017 6.126 23.908 1.00 90.12 112 ALA A C 1
ATOM 861 O O . ALA A 1 112 ? -26.400 6.004 25.070 1.00 90.12 112 ALA A O 1
ATOM 862 N N . GLU A 1 113 ? -25.329 7.202 23.516 1.00 90.44 113 GLU A N 1
ATOM 863 C CA . GLU A 1 113 ? -25.078 8.350 24.394 1.00 90.44 113 GLU A CA 1
ATOM 864 C C . GLU A 1 113 ? -26.355 9.161 24.656 1.00 90.44 113 GLU A C 1
ATOM 866 O O . GLU A 1 113 ? -26.619 9.537 25.799 1.00 90.44 113 GLU A O 1
ATOM 871 N N . ALA A 1 114 ? -27.184 9.384 23.630 1.00 87.69 114 ALA A N 1
ATOM 872 C CA . ALA A 1 114 ? -28.472 10.058 23.790 1.00 87.69 114 ALA A CA 1
ATOM 873 C C . ALA A 1 114 ? -29.416 9.295 24.737 1.00 87.69 114 ALA A C 1
ATOM 875 O O . ALA A 1 114 ? -30.045 9.920 25.592 1.00 87.69 114 ALA A O 1
ATOM 876 N N . GLU A 1 115 ? -29.456 7.963 24.624 1.00 89.81 115 GLU A N 1
ATOM 877 C CA . GLU A 1 115 ? -30.234 7.079 25.501 1.00 89.81 115 GLU A CA 1
ATOM 878 C C . GLU A 1 115 ? -29.762 7.172 26.960 1.00 89.81 115 GLU A C 1
ATOM 880 O O . GLU A 1 115 ? -30.576 7.371 27.860 1.00 89.81 115 GLU A O 1
ATOM 885 N N . LYS A 1 116 ? -28.443 7.155 27.204 1.00 91.00 116 LYS A N 1
ATOM 886 C CA . LYS A 1 116 ? -27.873 7.346 28.552 1.00 91.00 116 LYS A CA 1
ATOM 887 C C . LYS A 1 116 ? -28.151 8.729 29.138 1.00 91.00 116 LYS A C 1
ATOM 889 O O . LYS A 1 116 ? -28.304 8.859 30.347 1.00 91.00 116 LYS A O 1
ATOM 894 N N . ALA A 1 117 ? -28.202 9.761 28.301 1.00 90.38 117 ALA A N 1
ATOM 895 C CA . ALA A 1 117 ? -28.461 11.131 28.733 1.00 90.38 117 ALA A CA 1
ATOM 896 C C . ALA A 1 117 ? -29.953 11.423 28.996 1.00 90.38 117 ALA A C 1
ATOM 898 O O . ALA A 1 117 ? -30.293 12.575 29.272 1.00 90.38 117 ALA A O 1
ATOM 899 N N . GLY A 1 118 ? -30.850 10.436 28.848 1.00 85.94 118 GLY A N 1
ATOM 900 C CA . GLY A 1 118 ? -32.299 10.636 28.962 1.00 85.94 118 GLY A CA 1
ATOM 901 C C . GLY A 1 118 ? -32.855 11.626 27.932 1.00 85.94 118 GLY A C 1
ATOM 902 O O . GLY A 1 118 ? -33.950 12.161 28.100 1.00 85.94 118 GLY A O 1
ATOM 903 N N . ARG A 1 119 ? -32.091 11.919 26.870 1.00 78.19 119 ARG A N 1
ATOM 904 C CA . ARG A 1 119 ? -32.540 12.798 25.794 1.00 78.19 119 ARG A CA 1
ATOM 905 C C . ARG A 1 119 ? -33.437 11.982 24.868 1.00 78.19 119 ARG A C 1
ATOM 907 O O . ARG A 1 119 ? -33.032 10.893 24.460 1.00 78.19 119 ARG A O 1
ATOM 914 N N . PRO A 1 120 ? -34.624 12.490 24.489 1.00 70.50 120 PRO A N 1
ATOM 915 C CA . PRO A 1 120 ? -35.477 11.788 23.542 1.00 70.50 120 PRO A CA 1
ATOM 916 C C . PRO A 1 120 ? -34.684 11.549 22.256 1.00 70.50 120 PRO A C 1
ATOM 918 O O . PRO A 1 120 ? -34.050 12.472 21.732 1.00 70.50 120 PRO A O 1
ATOM 921 N N . ALA A 1 121 ? -34.680 10.298 21.788 1.00 61.59 121 ALA A N 1
ATOM 922 C CA . ALA A 1 121 ? -33.925 9.892 20.612 1.00 61.59 121 ALA A CA 1
ATOM 923 C C . ALA A 1 121 ? -34.214 10.865 19.455 1.00 61.59 121 ALA A C 1
ATOM 925 O O . ALA A 1 121 ? -35.385 11.162 19.190 1.00 61.59 121 ALA A O 1
ATOM 926 N N . PRO A 1 122 ? -33.186 11.397 18.767 1.00 61.19 122 PRO A N 1
ATOM 927 C CA . PRO A 1 122 ? -33.411 12.309 17.657 1.00 61.19 122 PRO A CA 1
ATOM 928 C C . PRO A 1 122 ? -34.263 11.588 16.611 1.00 61.19 122 PRO A C 1
ATOM 930 O O . PRO A 1 122 ? -33.831 10.588 16.034 1.00 61.19 122 PRO A O 1
ATOM 933 N N . ALA A 1 123 ? -35.492 12.076 16.412 1.00 60.62 123 ALA A N 1
ATOM 934 C CA . ALA A 1 123 ? -36.466 11.476 15.511 1.00 60.62 123 ALA A CA 1
ATOM 935 C C . ALA A 1 123 ? -35.813 11.201 14.148 1.00 60.62 123 ALA A C 1
ATOM 937 O O . ALA A 1 123 ? -35.237 12.103 13.534 1.00 60.62 123 ALA A O 1
ATOM 938 N N . ALA A 1 124 ? -35.897 9.950 13.692 1.00 58.75 124 ALA A N 1
ATOM 939 C CA . ALA A 1 124 ? -35.123 9.366 12.593 1.00 58.75 124 ALA A CA 1
ATOM 940 C C . ALA A 1 124 ? -35.380 9.965 11.185 1.00 58.75 124 ALA A C 1
ATOM 942 O O . ALA A 1 124 ? -35.053 9.338 10.182 1.00 58.75 124 ALA A O 1
ATOM 943 N N . GLY A 1 125 ? -35.951 11.167 11.076 1.00 57.34 125 GLY A N 1
ATOM 944 C CA . GLY A 1 125 ? -36.536 11.689 9.840 1.00 57.34 125 GLY A CA 1
ATOM 945 C C . GLY A 1 125 ? -35.965 12.991 9.275 1.00 57.34 125 GLY A C 1
ATOM 946 O O . GLY A 1 125 ? -36.500 13.463 8.277 1.00 57.34 125 GLY A O 1
ATOM 947 N N . LYS A 1 126 ? -34.925 13.620 9.847 1.00 55.19 126 LYS A N 1
ATOM 948 C CA . LYS A 1 126 ? -34.392 14.885 9.286 1.00 55.19 126 LYS A CA 1
ATOM 949 C C . LYS A 1 126 ? -32.910 14.781 8.900 1.00 55.19 126 LYS A C 1
ATOM 951 O O . LYS A 1 126 ? -32.066 14.685 9.789 1.00 55.19 126 LYS A O 1
ATOM 956 N N . PRO A 1 127 ? -32.560 14.826 7.595 1.00 50.97 127 PRO A N 1
ATOM 957 C CA . PRO A 1 127 ? -31.171 14.748 7.160 1.00 50.97 127 PRO A CA 1
ATOM 958 C C . PRO A 1 127 ? -30.371 15.944 7.695 1.00 50.97 127 PRO A C 1
ATOM 960 O O . PRO A 1 127 ? -30.751 17.105 7.527 1.00 50.97 127 PRO A O 1
ATOM 963 N N . ALA A 1 128 ? -29.215 15.649 8.294 1.00 53.44 128 ALA A N 1
ATOM 964 C CA . ALA A 1 128 ? -28.291 16.597 8.928 1.00 53.44 128 ALA A CA 1
ATOM 965 C C . ALA A 1 128 ? -27.759 17.723 8.005 1.00 53.44 128 ALA A C 1
ATOM 967 O O . ALA A 1 128 ? -27.061 18.630 8.464 1.00 53.44 128 ALA A O 1
ATOM 968 N N . ALA A 1 129 ? -28.108 17.719 6.714 1.00 54.84 129 ALA A N 1
ATOM 969 C CA . ALA A 1 129 ? -27.779 18.781 5.766 1.00 54.84 129 ALA A CA 1
ATOM 970 C C . ALA A 1 129 ? -28.422 20.138 6.129 1.00 54.84 129 ALA A C 1
ATOM 972 O O . ALA A 1 129 ? -27.823 21.182 5.877 1.00 54.84 129 ALA A O 1
ATOM 973 N N . ALA A 1 130 ? -29.586 20.149 6.791 1.00 52.00 130 ALA A N 1
ATOM 974 C CA . ALA A 1 130 ? -30.291 21.391 7.130 1.00 52.00 130 ALA A CA 1
ATOM 975 C C . ALA A 1 130 ? -29.688 22.157 8.329 1.00 52.00 130 ALA A C 1
ATOM 977 O O . ALA A 1 130 ? -29.882 23.366 8.454 1.00 52.00 130 ALA A O 1
ATOM 978 N N . GLN A 1 131 ? -28.917 21.499 9.203 1.00 53.72 131 GLN A N 1
ATOM 979 C CA . GLN A 1 131 ? -28.357 22.153 10.397 1.00 53.72 131 GLN A CA 1
ATOM 980 C C . GLN A 1 131 ? -27.046 22.912 10.128 1.00 53.72 131 GLN A C 1
ATOM 982 O O . GLN A 1 131 ? -26.715 23.841 10.867 1.00 53.72 131 GLN A O 1
ATOM 987 N N . LYS A 1 132 ? -26.319 22.603 9.042 1.00 52.06 132 LYS A N 1
ATOM 988 C CA . LYS A 1 132 ? -25.113 23.365 8.659 1.00 52.06 132 LYS A CA 1
ATOM 989 C C . LYS A 1 132 ? -25.420 24.711 7.997 1.00 52.06 132 LYS A C 1
ATOM 991 O O . LYS A 1 132 ? -24.582 25.605 8.067 1.00 52.06 132 LYS A O 1
ATOM 996 N N . ALA A 1 133 ? -2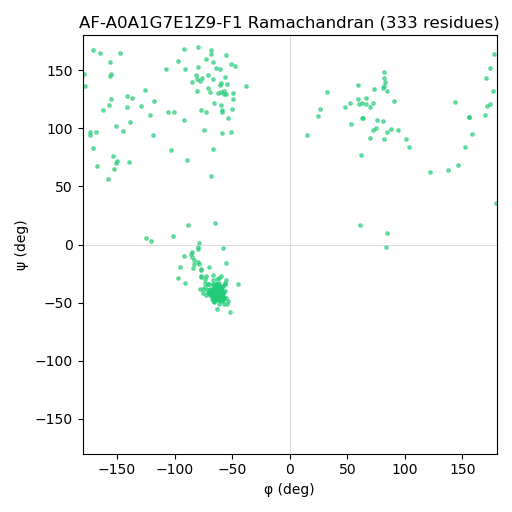6.614 24.898 7.433 1.00 52.91 133 ALA A N 1
ATOM 997 C CA . ALA A 1 133 ? -26.997 26.164 6.806 1.00 52.91 133 ALA A CA 1
ATOM 998 C C . ALA A 1 133 ? -27.263 27.293 7.824 1.00 52.91 133 ALA A C 1
ATOM 1000 O O . ALA A 1 133 ? -27.023 28.457 7.518 1.00 52.91 133 ALA A O 1
ATOM 1001 N N . LYS A 1 134 ? -27.677 26.976 9.061 1.00 51.16 134 LYS A N 1
ATOM 1002 C CA . LYS A 1 134 ? -27.993 27.997 10.083 1.00 51.16 134 LYS A CA 1
ATOM 1003 C C . LYS A 1 134 ? -26.792 28.539 10.868 1.00 51.16 134 LYS A C 1
ATOM 1005 O O . LYS A 1 134 ? -26.929 29.565 11.521 1.00 51.16 134 LYS A O 1
ATOM 1010 N N . ARG A 1 135 ? -25.611 27.905 10.809 1.00 50.06 135 ARG A N 1
ATOM 1011 C CA . ARG A 1 135 ? -24.417 28.395 11.539 1.00 50.06 135 ARG A CA 1
ATOM 1012 C C . ARG A 1 135 ? -23.529 29.341 10.723 1.00 50.06 135 ARG A C 1
ATOM 1014 O O . ARG A 1 135 ? -22.651 29.968 11.299 1.00 50.06 135 ARG A O 1
ATOM 1021 N N . VAL A 1 136 ? -23.764 29.482 9.415 1.00 54.88 136 VAL A N 1
ATOM 1022 C CA . VAL A 1 136 ? -22.971 30.381 8.550 1.00 54.88 136 VAL A CA 1
ATOM 1023 C C . VAL A 1 136 ? -23.634 31.757 8.373 1.00 54.88 136 VAL A C 1
ATOM 1025 O O . VAL A 1 136 ? -22.947 32.728 8.070 1.00 54.88 136 VAL A O 1
ATOM 1028 N N . SER A 1 137 ? -24.939 31.894 8.635 1.00 50.69 137 SER A N 1
ATOM 1029 C CA . SER A 1 137 ? -25.643 33.183 8.526 1.00 50.69 137 SER A CA 1
ATOM 1030 C C . SER A 1 137 ? -25.516 34.085 9.761 1.00 50.69 137 SER A C 1
ATOM 1032 O O . SER A 1 137 ? -25.722 35.288 9.644 1.00 50.69 137 SER A O 1
ATOM 1034 N N . ALA A 1 138 ? -25.104 33.559 10.921 1.00 53.91 138 ALA A N 1
ATOM 1035 C CA . ALA A 1 138 ? -24.950 34.354 12.147 1.00 53.91 138 ALA A CA 1
ATOM 1036 C C . ALA A 1 138 ? -23.591 35.079 12.271 1.00 53.91 138 ALA A C 1
ATOM 1038 O O . ALA A 1 138 ? -23.434 35.938 13.129 1.00 53.91 138 ALA A O 1
ATOM 1039 N N . ALA A 1 139 ? -22.607 34.776 11.413 1.00 52.03 139 ALA A N 1
ATOM 1040 C CA . ALA A 1 139 ? -21.249 35.331 11.514 1.00 52.03 139 ALA A CA 1
ATOM 1041 C C . ALA A 1 139 ? -20.956 36.492 10.540 1.00 52.03 139 ALA A C 1
ATOM 1043 O O . ALA A 1 139 ? -19.808 36.921 10.426 1.00 52.03 139 ALA A O 1
ATOM 1044 N N . ARG A 1 140 ? -21.959 36.997 9.804 1.00 52.25 140 ARG A N 1
ATOM 1045 C CA . ARG A 1 140 ? -21.745 38.003 8.741 1.00 52.25 140 ARG A CA 1
ATOM 1046 C C . ARG A 1 140 ? -22.564 39.292 8.865 1.00 52.25 140 ARG A C 1
ATOM 1048 O O . ARG A 1 140 ? -22.454 40.151 7.998 1.00 52.25 140 ARG A O 1
ATOM 1055 N N . SER A 1 141 ? -23.312 39.464 9.954 1.00 49.81 141 SER A N 1
ATOM 1056 C CA . SER A 1 141 ? -24.059 40.690 10.259 1.00 49.81 141 SER A CA 1
ATOM 1057 C C . SER A 1 141 ? -23.329 41.500 11.333 1.00 49.81 141 SER A C 1
ATOM 1059 O O . SER A 1 141 ? -23.640 41.392 12.514 1.00 49.81 141 SER A O 1
ATOM 1061 N N . GLY A 1 142 ? -22.313 42.271 10.942 1.00 51.53 142 GLY A N 1
ATOM 1062 C CA . GLY A 1 142 ? -21.577 43.104 11.901 1.00 51.53 142 GLY A CA 1
ATOM 1063 C C . GLY A 1 142 ? -20.425 43.920 11.323 1.00 51.53 142 GLY A C 1
ATOM 1064 O O . GLY A 1 142 ? -19.393 44.058 11.972 1.00 51.53 142 GLY A O 1
ATOM 1065 N N . ARG A 1 143 ? -20.540 44.433 10.091 1.00 46.94 143 ARG A N 1
ATOM 1066 C CA . ARG A 1 143 ? -19.549 45.383 9.557 1.00 46.94 143 ARG A CA 1
ATOM 1067 C C . ARG A 1 143 ? -20.225 46.500 8.769 1.00 46.94 143 ARG A C 1
ATOM 1069 O O . ARG A 1 143 ? -20.146 46.567 7.548 1.00 46.94 143 ARG A O 1
ATOM 1076 N N . THR A 1 144 ? -20.903 47.367 9.509 1.00 49.34 144 THR A N 1
ATOM 1077 C CA . THR A 1 144 ? -21.337 48.690 9.062 1.00 49.34 144 THR A CA 1
ATOM 1078 C C . THR A 1 144 ? -20.147 49.655 9.088 1.00 49.34 144 THR A C 1
ATOM 1080 O O . THR A 1 144 ? -19.557 49.909 10.133 1.00 49.34 144 THR A O 1
ATOM 1083 N N . THR A 1 145 ? -19.773 50.135 7.903 1.00 50.22 145 THR A N 1
ATOM 1084 C CA . THR A 1 145 ? -19.405 51.528 7.580 1.00 50.22 145 THR A CA 1
ATOM 1085 C C . THR A 1 145 ? -18.881 52.442 8.703 1.00 50.22 145 THR A C 1
ATOM 1087 O O . THR A 1 145 ? -19.678 52.971 9.475 1.00 50.22 145 THR A O 1
ATOM 1090 N N . ARG A 1 146 ? -17.585 52.797 8.661 1.00 41.00 146 ARG A N 1
ATOM 1091 C CA . ARG A 1 146 ? -17.116 54.171 8.947 1.00 41.00 146 ARG A CA 1
ATOM 1092 C C . ARG A 1 146 ? -15.694 54.420 8.410 1.00 41.00 146 ARG A C 1
ATOM 1094 O O . ARG A 1 146 ? -14.750 53.802 8.875 1.00 41.00 146 ARG A O 1
ATOM 1101 N N . GLY A 1 147 ? -15.595 55.349 7.453 1.00 48.91 147 GLY A N 1
ATOM 1102 C CA . GLY A 1 147 ? -14.499 56.317 7.272 1.00 48.91 147 GLY A CA 1
ATOM 1103 C C . GLY A 1 147 ? -13.088 55.808 6.952 1.00 48.91 147 GLY A C 1
ATOM 1104 O O . GLY A 1 147 ? -12.376 55.351 7.832 1.00 48.91 147 GLY A O 1
ATOM 1105 N N . GLY A 1 148 ? -12.630 56.024 5.715 1.00 41.22 148 GLY A N 1
ATOM 1106 C CA . GLY A 1 148 ? -11.233 55.801 5.329 1.00 41.22 148 GLY A CA 1
ATOM 1107 C C . GLY A 1 148 ? -10.895 56.400 3.968 1.00 41.22 148 GLY A C 1
ATOM 1108 O O . GLY A 1 148 ? -10.694 55.685 2.996 1.00 41.22 148 GLY A O 1
ATOM 1109 N N . ARG A 1 149 ? -10.915 57.731 3.913 1.00 46.47 149 ARG A N 1
ATOM 1110 C CA . ARG A 1 149 ? -10.519 58.604 2.800 1.00 46.47 149 ARG A CA 1
ATOM 1111 C C . ARG A 1 149 ? -8.989 58.569 2.628 1.00 46.47 149 ARG A C 1
ATOM 1113 O O . ARG A 1 149 ? -8.283 58.721 3.616 1.00 46.47 149 ARG A O 1
ATOM 1120 N N . GLY A 1 150 ? -8.499 58.439 1.393 1.00 42.28 150 GLY A N 1
ATOM 1121 C CA . GLY A 1 150 ? -7.078 58.588 1.023 1.00 42.28 150 GLY A CA 1
ATOM 1122 C C . GLY A 1 150 ? -6.740 57.748 -0.215 1.00 42.28 150 GLY A C 1
ATOM 1123 O O . GLY A 1 150 ? -6.547 56.549 -0.100 1.00 42.28 150 GLY A O 1
ATOM 1124 N N . GLN A 1 151 ? -6.988 58.244 -1.428 1.00 46.66 151 GLN A N 1
ATOM 1125 C CA . GLN A 1 151 ? -6.059 59.034 -2.254 1.00 46.66 151 GLN A CA 1
ATOM 1126 C C . GLN A 1 151 ? -4.850 58.252 -2.823 1.00 46.66 151 GLN A C 1
ATOM 1128 O O . GLN A 1 151 ? -3.958 57.846 -2.093 1.00 46.66 151 GLN A O 1
ATOM 1133 N N . ASN A 1 152 ? -4.832 58.222 -4.164 1.00 44.47 152 ASN A N 1
ATOM 1134 C CA . ASN A 1 152 ? -3.692 58.401 -5.080 1.00 44.47 152 ASN A CA 1
ATOM 1135 C C . ASN A 1 152 ? -2.768 57.221 -5.448 1.00 44.47 152 ASN A C 1
ATOM 1137 O O . ASN A 1 152 ? -2.211 56.535 -4.601 1.00 44.47 152 ASN A O 1
ATOM 1141 N N . GLY A 1 153 ? -2.538 57.101 -6.769 1.00 42.75 153 GLY A N 1
ATOM 1142 C CA . GLY A 1 153 ? -1.412 56.393 -7.397 1.00 42.75 153 GLY A CA 1
ATOM 1143 C C . GLY A 1 153 ? -1.817 55.259 -8.348 1.00 42.75 153 GLY A C 1
ATOM 1144 O O . GLY A 1 153 ? -1.638 54.094 -8.025 1.00 42.75 153 GLY A O 1
ATOM 1145 N N . SER A 1 154 ? -2.523 55.502 -9.457 1.00 43.88 154 SER A N 1
ATOM 1146 C CA . SER A 1 154 ? -1.933 55.661 -10.806 1.00 43.88 154 SER A CA 1
ATOM 1147 C C . SER A 1 154 ? -0.589 54.947 -11.037 1.00 43.88 154 SER A C 1
ATOM 1149 O O . SER A 1 154 ? 0.408 55.365 -10.458 1.00 43.88 154 SER A O 1
ATOM 1151 N N . ALA A 1 155 ? -0.550 53.969 -11.953 1.00 43.78 155 ALA A N 1
ATOM 1152 C CA . ALA A 1 155 ? 0.349 53.964 -13.123 1.00 43.78 155 ALA A CA 1
ATOM 1153 C C . ALA A 1 155 ? 0.355 52.601 -13.861 1.00 43.78 155 ALA A C 1
ATOM 1155 O O . ALA A 1 155 ? 0.888 51.607 -13.386 1.00 43.78 155 ALA A O 1
ATOM 1156 N N . THR A 1 156 ? -0.212 52.632 -15.074 1.00 45.22 156 THR A N 1
ATOM 1157 C CA . THR A 1 156 ? 0.329 52.098 -16.346 1.00 45.22 156 THR A CA 1
ATOM 1158 C C . THR A 1 156 ? 0.693 50.618 -16.542 1.00 45.22 156 THR A C 1
ATOM 1160 O O . THR A 1 156 ? 1.612 50.085 -15.935 1.00 45.22 156 THR A O 1
ATOM 1163 N N . GLY A 1 157 ? 0.087 50.048 -17.598 1.00 44.84 157 GLY A N 1
ATOM 1164 C CA . GLY A 1 157 ? 0.604 48.918 -18.387 1.00 44.84 157 GLY A CA 1
ATOM 1165 C C . GLY A 1 157 ? -0.483 47.886 -18.713 1.00 44.84 157 GLY A C 1
ATOM 1166 O O . GLY A 1 157 ? -0.520 46.829 -18.108 1.00 44.84 157 GLY A O 1
ATOM 1167 N N . ALA A 1 158 ? -1.535 48.169 -19.484 1.00 44.00 158 ALA A N 1
ATOM 1168 C CA . ALA A 1 158 ? -1.566 48.402 -20.931 1.00 44.00 158 ALA A CA 1
ATOM 1169 C C . ALA A 1 158 ? -0.808 47.357 -21.786 1.00 44.00 158 ALA A C 1
ATOM 1171 O O . ALA A 1 158 ? 0.418 47.351 -21.800 1.00 44.00 158 ALA A O 1
ATOM 1172 N N . ARG A 1 159 ? -1.597 46.676 -22.647 1.00 43.50 159 ARG A N 1
ATOM 1173 C CA . ARG A 1 159 ? -1.282 46.201 -24.021 1.00 43.50 159 ARG A CA 1
ATOM 1174 C C . ARG A 1 159 ? -0.500 44.876 -24.120 1.00 43.50 159 ARG A C 1
ATOM 1176 O O . ARG A 1 159 ? 0.475 44.690 -23.420 1.00 43.50 159 ARG A O 1
ATOM 1183 N N . ARG A 1 160 ? -0.812 43.907 -24.993 1.00 44.09 160 ARG A N 1
ATOM 1184 C CA . ARG A 1 160 ? -1.724 43.705 -26.153 1.00 44.09 160 ARG A CA 1
ATOM 1185 C C . ARG A 1 160 ? -1.943 42.176 -26.256 1.00 44.09 160 ARG A C 1
ATOM 1187 O O . ARG A 1 160 ? -1.049 41.439 -25.870 1.00 44.09 160 ARG A O 1
ATOM 1194 N N . GLY A 1 161 ? -3.122 41.681 -26.647 1.00 40.66 161 GLY A N 1
ATOM 1195 C CA . GLY A 1 161 ? -3.407 41.225 -28.026 1.00 40.66 161 GLY A CA 1
ATOM 1196 C C . GLY A 1 161 ? -2.863 39.801 -28.271 1.00 40.66 161 GLY A C 1
ATOM 1197 O O . GLY A 1 161 ? -1.730 39.523 -27.928 1.00 40.66 161 GLY A O 1
ATOM 1198 N N . ARG A 1 162 ? -3.565 38.844 -28.878 1.00 42.59 162 ARG A N 1
ATOM 1199 C CA . ARG A 1 162 ? -4.348 38.961 -30.109 1.00 42.59 162 ARG A CA 1
ATOM 1200 C C . ARG A 1 162 ? -5.032 37.610 -30.400 1.00 42.59 162 ARG A C 1
ATOM 1202 O O . ARG A 1 162 ? -4.384 36.583 -30.261 1.00 42.59 162 ARG A O 1
ATOM 1209 N N . ALA A 1 163 ? -6.311 37.702 -30.784 1.00 42.38 163 ALA A N 1
ATOM 1210 C CA . ALA A 1 163 ? -7.108 36.909 -31.738 1.00 42.38 163 ALA A CA 1
ATOM 1211 C C . ALA A 1 163 ? -6.804 35.397 -31.911 1.00 42.38 163 ALA A C 1
ATOM 1213 O O . ALA A 1 163 ? -5.675 35.005 -32.152 1.00 42.38 163 ALA A O 1
ATOM 1214 N N . GLY A 1 164 ? -7.770 34.477 -31.886 1.00 41.44 164 GLY A N 1
ATOM 1215 C CA . GLY A 1 164 ? -9.142 34.608 -32.373 1.00 41.44 164 GLY A CA 1
ATOM 1216 C C . GLY A 1 164 ? -9.198 34.388 -33.888 1.00 41.44 164 GLY A C 1
ATOM 1217 O O . GLY A 1 164 ? -9.075 35.338 -34.649 1.00 41.44 164 GLY A O 1
ATOM 1218 N N . SER A 1 165 ? -9.417 33.148 -34.320 1.00 44.38 165 SER A N 1
ATOM 1219 C CA . SER A 1 165 ? -9.990 32.850 -35.636 1.00 44.38 165 SER A CA 1
ATOM 1220 C C . SER A 1 165 ? -10.750 31.535 -35.546 1.00 44.38 165 SER A C 1
ATOM 1222 O O . SER A 1 165 ? -10.156 30.458 -35.498 1.00 44.38 165 SER A O 1
ATOM 1224 N N . GLY A 1 166 ? -12.073 31.654 -35.461 1.00 41.25 166 GLY A N 1
ATOM 1225 C CA . GLY A 1 166 ? -12.988 30.579 -35.794 1.00 41.25 166 GLY A CA 1
ATOM 1226 C C . GLY A 1 166 ? -13.174 30.534 -37.307 1.00 41.25 166 GLY A C 1
ATOM 1227 O O . GLY A 1 166 ? -13.169 31.572 -37.965 1.00 41.25 166 GLY A O 1
ATOM 1228 N N . ALA A 1 167 ? -13.355 29.332 -37.838 1.00 36.62 167 ALA A N 1
ATOM 1229 C CA . ALA A 1 167 ? -13.908 29.107 -39.162 1.00 36.62 167 ALA A CA 1
ATOM 1230 C C . ALA A 1 167 ? -15.045 28.093 -39.005 1.00 36.62 167 ALA A C 1
ATOM 1232 O O . ALA A 1 167 ? -14.851 26.996 -38.481 1.00 36.62 167 ALA A O 1
ATOM 1233 N N . ALA A 1 168 ? -16.243 28.534 -39.378 1.00 42.19 168 ALA A N 1
ATOM 1234 C CA . ALA A 1 168 ? -17.480 27.768 -39.401 1.00 42.19 168 ALA A CA 1
ATOM 1235 C C . ALA A 1 168 ? -17.551 26.874 -40.668 1.00 42.19 168 ALA A C 1
ATOM 1237 O O . ALA A 1 168 ? -16.713 27.016 -41.561 1.00 42.19 168 ALA A O 1
ATOM 1238 N N . PRO A 1 169 ? -18.523 25.944 -40.751 1.00 58.31 169 PRO A N 1
ATOM 1239 C CA . PRO A 1 169 ? -18.540 24.849 -41.717 1.00 58.31 169 PRO A CA 1
ATOM 1240 C C . PRO A 1 169 ? -19.277 25.204 -43.016 1.00 58.31 169 PRO A C 1
ATOM 1242 O O . PRO A 1 169 ? -20.245 25.962 -43.005 1.00 58.31 169 PRO A O 1
ATOM 1245 N N . ALA A 1 170 ? -18.874 24.578 -44.124 1.00 50.25 170 ALA A N 1
ATOM 1246 C CA . ALA A 1 170 ? -19.617 24.589 -45.380 1.00 50.25 170 ALA A CA 1
ATOM 1247 C C . ALA A 1 170 ? -20.035 23.163 -45.761 1.00 50.25 170 ALA A C 1
ATOM 1249 O O . ALA A 1 170 ? -19.208 22.262 -45.895 1.00 50.25 170 ALA A O 1
ATOM 1250 N N . ALA A 1 171 ? -21.341 22.984 -45.941 1.00 50.53 171 ALA A N 1
ATOM 1251 C CA . ALA A 1 171 ? -21.949 21.839 -46.598 1.00 50.53 171 ALA A CA 1
ATOM 1252 C C . ALA A 1 171 ? -21.825 21.980 -48.126 1.00 50.53 171 ALA A C 1
ATOM 1254 O O . ALA A 1 171 ? -22.062 23.064 -48.658 1.00 50.53 171 ALA A O 1
ATOM 1255 N N . ARG A 1 172 ? -21.554 20.882 -48.846 1.00 42.28 172 ARG A N 1
ATOM 1256 C CA . ARG A 1 172 ? -21.965 20.722 -50.252 1.00 42.28 172 ARG A CA 1
ATOM 1257 C C . ARG A 1 172 ? -22.094 19.244 -50.631 1.00 42.28 172 ARG A C 1
ATOM 1259 O O . ARG A 1 172 ? -21.415 18.382 -50.089 1.00 42.28 172 ARG A O 1
ATOM 1266 N N . ALA A 1 173 ? -23.051 18.999 -51.517 1.00 41.12 173 ALA A N 1
ATOM 1267 C CA . ALA A 1 173 ? -23.747 17.750 -51.788 1.00 41.12 173 ALA A CA 1
ATOM 1268 C C . ALA A 1 173 ? -23.142 16.850 -52.892 1.00 41.12 173 ALA A C 1
ATOM 1270 O O . ALA A 1 173 ? -22.353 17.314 -53.705 1.00 41.12 173 ALA A O 1
ATOM 1271 N N . LYS A 1 174 ? -23.671 15.609 -52.931 1.00 43.38 174 LYS A N 1
ATOM 1272 C CA . LYS A 1 174 ? -24.013 14.725 -54.080 1.00 43.38 174 LYS A CA 1
ATOM 1273 C C . LYS A 1 174 ? -22.977 14.416 -55.184 1.00 43.38 174 LYS A C 1
ATOM 1275 O O . LYS A 1 174 ? -22.651 15.289 -55.973 1.00 43.38 174 LYS A O 1
ATOM 1280 N N . ALA A 1 175 ? -22.694 13.115 -55.358 1.00 40.16 175 ALA A N 1
ATOM 1281 C CA . ALA A 1 175 ? -22.734 12.300 -56.604 1.00 40.16 175 ALA A CA 1
ATOM 1282 C C . ALA A 1 175 ? -22.098 10.920 -56.280 1.00 40.16 175 ALA A C 1
ATOM 1284 O O . ALA A 1 175 ? -21.056 10.885 -55.642 1.00 40.16 175 ALA A O 1
ATOM 1285 N N . ALA A 1 176 ? -22.780 9.774 -56.391 1.00 37.94 176 ALA A N 1
ATOM 1286 C CA . ALA A 1 176 ? -23.143 9.002 -57.592 1.00 37.94 176 ALA A CA 1
ATOM 1287 C C . ALA A 1 176 ? -21.960 8.258 -58.261 1.00 37.94 176 ALA A C 1
ATOM 1289 O O . ALA A 1 176 ? -21.022 8.891 -58.724 1.00 37.94 176 ALA A O 1
ATOM 1290 N N . GLY A 1 177 ? -22.095 6.924 -58.377 1.00 34.34 177 GLY A N 1
ATOM 1291 C CA . GLY A 1 177 ? -21.289 6.023 -59.226 1.00 34.34 177 GLY A CA 1
ATOM 12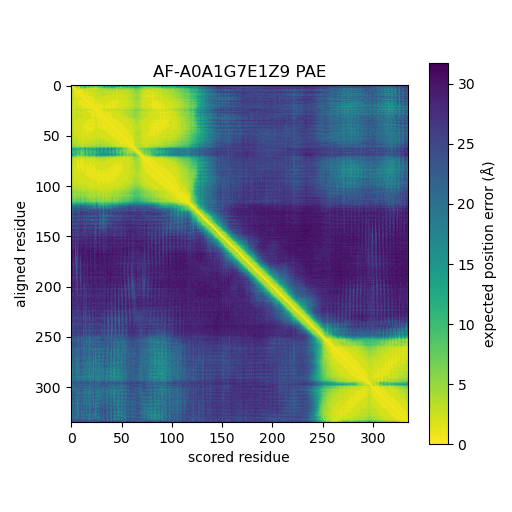92 C C . GLY A 1 177 ? -19.940 5.611 -58.620 1.00 34.34 177 GLY A C 1
ATOM 1293 O O . GLY A 1 177 ? -19.302 6.393 -57.943 1.00 34.34 177 GLY A O 1
ATOM 1294 N N . GLY A 1 178 ? -19.416 4.401 -58.771 1.00 36.16 178 GLY A N 1
ATOM 1295 C CA . GLY A 1 178 ? -19.780 3.255 -59.585 1.00 36.16 178 GLY A CA 1
ATOM 1296 C C . GLY A 1 178 ? -18.733 2.154 -59.362 1.00 36.16 178 GLY A C 1
ATOM 1297 O O . GLY A 1 178 ? -17.672 2.379 -58.790 1.00 36.16 178 GLY A O 1
ATOM 1298 N N . LYS A 1 179 ? -19.108 0.948 -59.780 1.00 43.53 179 LYS A N 1
ATOM 1299 C CA . LYS A 1 179 ? -18.371 -0.321 -59.773 1.00 43.53 179 LYS A CA 1
ATOM 1300 C C . LYS A 1 179 ? -16.937 -0.235 -60.326 1.00 43.53 179 LYS A C 1
ATOM 1302 O O . LYS A 1 179 ? -16.714 0.526 -61.258 1.00 43.53 179 LYS A O 1
ATOM 1307 N N . GLN A 1 180 ? -16.079 -1.148 -59.849 1.00 42.78 180 GLN A N 1
ATOM 1308 C CA . GLN A 1 180 ? -15.170 -2.082 -60.571 1.00 42.78 180 GLN A CA 1
ATOM 1309 C C . GLN A 1 180 ? -14.019 -2.440 -59.601 1.00 42.78 180 GLN A C 1
ATOM 1311 O O . GLN A 1 180 ? -13.367 -1.549 -59.079 1.00 42.78 180 GLN A O 1
ATOM 1316 N N . ALA A 1 181 ? -13.900 -3.656 -59.055 1.00 41.00 181 ALA A N 1
ATOM 1317 C CA . ALA A 1 181 ? -13.529 -4.937 -59.671 1.00 41.00 181 ALA A CA 1
ATOM 1318 C C . ALA A 1 181 ? -12.134 -4.933 -60.323 1.00 41.00 181 ALA A C 1
ATOM 1320 O O . ALA A 1 181 ? -11.823 -4.029 -61.089 1.00 41.00 181 ALA A O 1
ATOM 1321 N N . SER A 1 182 ? -11.399 -6.031 -60.080 1.00 45.47 182 SER A N 1
ATOM 1322 C CA . SER A 1 182 ? -10.108 -6.448 -60.665 1.00 45.47 182 SER A CA 1
ATOM 1323 C C . SER A 1 182 ? -8.857 -5.800 -60.042 1.00 45.47 182 SER A C 1
ATOM 1325 O O . SER A 1 182 ? -8.907 -4.661 -59.606 1.00 45.47 182 SER A O 1
ATOM 1327 N N . SER A 1 183 ? -7.674 -6.407 -59.951 1.00 41.03 183 SER A N 1
ATOM 1328 C CA . SER A 1 183 ? -7.152 -7.783 -59.975 1.00 41.03 183 SER A CA 1
ATOM 1329 C C . SER A 1 183 ? -5.621 -7.627 -60.043 1.00 41.03 183 SER A C 1
ATOM 1331 O O . SER A 1 183 ? -5.164 -6.762 -60.776 1.00 41.03 183 SER A O 1
ATOM 1333 N N . VAL A 1 184 ? -4.869 -8.505 -59.369 1.00 39.69 184 VAL A N 1
ATOM 1334 C CA . VAL A 1 184 ? -3.555 -9.046 -59.800 1.00 39.69 184 VAL A CA 1
ATOM 1335 C C . VAL A 1 184 ? -2.350 -8.095 -59.985 1.00 39.69 184 VAL A C 1
ATOM 1337 O O . VAL A 1 184 ? -2.337 -7.230 -60.850 1.00 39.69 184 VAL A O 1
ATOM 1340 N N . SER A 1 185 ? -1.277 -8.392 -59.234 1.00 41.44 185 SER A N 1
ATOM 1341 C CA . SER A 1 185 ? 0.167 -8.498 -59.604 1.00 41.44 185 SER A CA 1
ATOM 1342 C C . SER A 1 185 ? 0.983 -8.242 -58.322 1.00 41.44 185 SER A C 1
ATOM 1344 O O . SER A 1 185 ? 0.787 -7.232 -57.661 1.00 41.44 185 SER A O 1
ATOM 1346 N N . VAL A 1 186 ? 1.673 -9.201 -57.695 1.00 40.59 186 VAL A N 1
ATOM 1347 C CA . VAL A 1 186 ? 2.819 -10.038 -58.105 1.00 40.59 186 VAL A CA 1
ATOM 1348 C C . VAL A 1 186 ? 4.068 -9.224 -58.465 1.00 40.59 186 VAL A C 1
ATOM 1350 O O . VAL A 1 186 ? 4.059 -8.467 -59.425 1.00 40.59 186 VAL A O 1
ATOM 1353 N N . ALA A 1 187 ? 5.127 -9.544 -57.710 1.00 38.56 187 ALA A N 1
ATOM 1354 C CA . ALA A 1 187 ? 6.553 -9.511 -58.039 1.00 38.56 187 ALA A CA 1
ATOM 1355 C C . ALA A 1 187 ? 7.403 -8.246 -57.781 1.00 38.56 187 ALA A C 1
ATOM 1357 O O . ALA A 1 187 ? 7.202 -7.171 -58.328 1.00 38.56 187 ALA A O 1
ATOM 1358 N N . ASP A 1 188 ? 8.445 -8.529 -56.991 1.00 34.56 188 ASP A N 1
ATOM 1359 C CA . ASP A 1 188 ? 9.856 -8.238 -57.249 1.00 34.56 188 ASP A CA 1
ATOM 1360 C C . ASP A 1 188 ? 10.493 -6.896 -56.848 1.00 34.56 188 ASP A C 1
ATOM 1362 O O . ASP A 1 188 ? 10.591 -5.940 -57.600 1.00 34.56 188 ASP A O 1
ATOM 1366 N N . SER A 1 189 ? 11.168 -6.997 -55.696 1.00 43.22 189 SER A N 1
ATOM 1367 C CA . SER A 1 189 ? 12.634 -6.937 -55.577 1.00 43.22 189 SER A CA 1
ATOM 1368 C C . SER A 1 189 ? 13.361 -5.584 -55.527 1.00 43.22 189 SER A C 1
ATOM 1370 O O . SER A 1 189 ? 13.126 -4.657 -56.285 1.00 43.22 189 SER A O 1
ATOM 1372 N N . ASN A 1 190 ? 14.363 -5.600 -54.640 1.00 40.97 190 ASN A N 1
ATOM 1373 C CA . ASN A 1 190 ? 15.615 -4.847 -54.646 1.00 40.97 190 ASN A CA 1
ATOM 1374 C C . ASN A 1 190 ? 15.600 -3.319 -54.497 1.00 40.97 190 ASN A C 1
ATOM 1376 O O . ASN A 1 190 ? 15.156 -2.570 -55.356 1.00 40.97 190 ASN A O 1
ATOM 1380 N N . GLY A 1 191 ? 16.371 -2.869 -53.501 1.00 33.09 191 GLY A N 1
ATOM 1381 C CA . GLY A 1 191 ? 17.365 -1.840 -53.787 1.00 33.09 191 GLY A CA 1
ATOM 1382 C C . GLY A 1 191 ? 17.599 -0.788 -52.711 1.00 33.09 191 GLY A C 1
ATOM 1383 O O . GLY A 1 191 ? 16.734 0.016 -52.398 1.00 33.09 191 GLY A O 1
ATOM 1384 N N . ALA A 1 192 ? 18.868 -0.722 -52.309 1.00 37.94 192 ALA A N 1
ATOM 1385 C CA . ALA A 1 192 ? 19.602 0.494 -51.968 1.00 37.94 192 ALA A CA 1
ATOM 1386 C C . ALA A 1 192 ? 19.470 1.070 -50.548 1.00 37.94 192 ALA A C 1
ATOM 1388 O O . ALA A 1 192 ? 18.646 1.919 -50.215 1.00 37.94 192 ALA A O 1
ATOM 1389 N N . ALA A 1 193 ? 20.478 0.689 -49.764 1.00 41.25 193 ALA A N 1
ATOM 1390 C CA . ALA A 1 193 ? 21.122 1.504 -48.752 1.00 41.25 193 ALA A CA 1
ATOM 1391 C C . ALA A 1 193 ? 21.283 2.980 -49.163 1.00 41.25 193 ALA A C 1
ATOM 1393 O O . ALA A 1 193 ? 21.791 3.274 -50.245 1.00 41.25 193 ALA A O 1
ATOM 1394 N N . LYS A 1 194 ? 20.981 3.897 -48.236 1.00 41.59 194 LYS A N 1
ATOM 1395 C CA . LYS A 1 194 ? 21.658 5.196 -48.128 1.00 41.59 194 LYS A CA 1
ATOM 1396 C C . LYS A 1 194 ? 21.910 5.524 -46.659 1.00 41.59 194 LYS A C 1
ATOM 1398 O O . LYS A 1 194 ? 21.011 5.862 -45.895 1.00 41.59 194 LYS A O 1
ATOM 1403 N N . SER A 1 195 ? 23.176 5.386 -46.298 1.00 42.84 195 SER A N 1
ATOM 1404 C CA . SER A 1 195 ? 23.839 6.008 -45.162 1.00 42.84 195 SER A CA 1
ATOM 1405 C C . SER A 1 195 ? 23.684 7.530 -45.208 1.00 42.84 195 SER A C 1
ATOM 1407 O O . SER A 1 195 ? 24.048 8.136 -46.211 1.00 42.84 195 SER A O 1
ATOM 1409 N N . ASN A 1 196 ? 23.248 8.144 -44.108 1.00 42.66 196 ASN A N 1
ATOM 1410 C CA . ASN A 1 196 ? 23.482 9.564 -43.850 1.00 42.66 196 ASN A CA 1
ATOM 1411 C C . ASN A 1 196 ? 24.310 9.702 -42.571 1.00 42.66 196 ASN A C 1
ATOM 1413 O O . ASN A 1 196 ? 23.791 9.705 -41.456 1.00 42.66 196 ASN A O 1
ATOM 1417 N N . ALA A 1 197 ? 25.620 9.796 -42.780 1.00 39.88 197 ALA A N 1
ATOM 1418 C CA . ALA A 1 197 ? 26.590 10.313 -41.835 1.00 39.88 197 ALA A CA 1
ATOM 1419 C C . ALA A 1 197 ? 27.008 11.711 -42.315 1.00 39.88 197 ALA A C 1
ATOM 1421 O O . ALA A 1 197 ? 27.609 11.833 -43.374 1.00 39.88 197 ALA A O 1
ATOM 1422 N N . SER A 1 198 ? 26.673 12.745 -41.544 1.00 41.12 198 SER A N 1
ATOM 1423 C CA . SER A 1 198 ? 27.298 14.082 -41.537 1.00 41.12 198 SER A CA 1
ATOM 1424 C C . SER A 1 198 ? 26.508 14.939 -40.538 1.00 41.12 198 SER A C 1
ATOM 1426 O O . SER A 1 198 ? 25.285 14.940 -40.589 1.00 41.12 198 SER A O 1
ATOM 1428 N N . GLY A 1 199 ? 27.073 15.688 -39.604 1.00 35.91 199 GLY A N 1
ATOM 1429 C CA . GLY A 1 199 ? 28.460 16.024 -39.364 1.00 35.91 199 GLY A CA 1
ATOM 1430 C C . GLY A 1 199 ? 28.596 16.609 -37.960 1.00 35.91 199 GLY A C 1
ATOM 1431 O O . GLY A 1 199 ? 27.612 16.949 -37.298 1.00 35.91 199 GLY A O 1
ATOM 1432 N N . GLY A 1 200 ? 29.839 16.665 -37.498 1.00 34.94 200 GLY A N 1
ATOM 1433 C CA . GLY A 1 200 ? 30.190 17.272 -36.229 1.00 34.94 200 GLY A CA 1
ATOM 1434 C C . GLY A 1 200 ? 30.105 18.794 -36.260 1.00 34.94 200 GLY A C 1
ATOM 1435 O O . GLY A 1 200 ? 30.243 19.433 -37.299 1.00 34.94 200 GLY A O 1
ATOM 1436 N N . SER A 1 201 ? 29.989 19.376 -35.073 1.00 41.81 201 SER A N 1
ATOM 1437 C CA . SER A 1 201 ? 30.617 20.658 -34.798 1.00 41.81 201 SER A CA 1
ATOM 1438 C C . SER A 1 201 ? 31.258 20.613 -33.418 1.00 41.81 201 SER A C 1
ATOM 1440 O O . SER A 1 201 ? 30.675 20.210 -32.411 1.00 41.81 201 SER A O 1
ATOM 1442 N N . ALA A 1 202 ? 32.539 20.951 -33.438 1.00 40.84 202 ALA A N 1
ATOM 1443 C CA . ALA A 1 202 ? 33.414 21.073 -32.299 1.00 40.84 202 ALA A CA 1
ATOM 1444 C C . ALA A 1 202 ? 32.987 22.251 -31.412 1.00 40.84 202 ALA A C 1
ATOM 1446 O O . ALA A 1 202 ? 32.617 23.317 -31.896 1.00 40.84 202 ALA A O 1
ATOM 1447 N N . GLY A 1 203 ? 33.111 22.065 -30.100 1.00 39.38 203 GLY A N 1
ATOM 1448 C CA . GLY A 1 203 ? 32.869 23.097 -29.098 1.00 39.38 203 GLY A CA 1
ATOM 1449 C C . GLY A 1 203 ? 33.687 22.832 -27.844 1.00 39.38 203 GLY A C 1
ATOM 1450 O O . GLY A 1 203 ? 33.146 22.533 -26.786 1.00 39.38 203 GLY A O 1
ATOM 1451 N N . ALA A 1 204 ? 35.011 22.897 -27.980 1.00 41.50 204 ALA A N 1
ATOM 1452 C CA . ALA A 1 204 ? 35.943 22.905 -26.864 1.00 41.50 204 ALA A CA 1
ATOM 1453 C C . ALA A 1 204 ? 35.841 24.226 -26.078 1.00 41.50 204 ALA A C 1
ATOM 1455 O O . ALA A 1 204 ? 35.915 25.294 -26.681 1.00 41.50 204 ALA A O 1
ATOM 1456 N N . ARG A 1 205 ? 35.735 24.146 -24.742 1.00 45.19 205 ARG A N 1
ATOM 1457 C CA . ARG A 1 205 ? 36.277 25.092 -23.734 1.00 45.19 205 ARG A CA 1
ATOM 1458 C C . ARG A 1 205 ? 36.030 24.492 -22.335 1.00 45.19 205 ARG A C 1
ATOM 1460 O O . ARG A 1 205 ? 34.892 24.358 -21.917 1.00 45.19 205 ARG A O 1
ATOM 1467 N N . ARG A 1 206 ? 37.022 23.812 -21.746 1.00 42.44 206 ARG A N 1
ATOM 1468 C CA . ARG A 1 206 ? 38.061 24.304 -20.806 1.00 42.44 206 ARG A CA 1
ATOM 1469 C C . ARG A 1 206 ? 37.512 24.765 -19.443 1.00 42.44 206 ARG A C 1
ATOM 1471 O O . ARG A 1 206 ? 36.748 25.716 -19.370 1.00 42.44 206 ARG A O 1
ATOM 1478 N N . GLY A 1 207 ? 38.000 24.110 -18.387 1.00 36.91 207 GLY A N 1
ATOM 1479 C CA . GLY A 1 207 ? 37.779 24.408 -16.965 1.00 36.91 207 GLY A CA 1
ATOM 1480 C C . GLY A 1 207 ? 37.753 23.098 -16.169 1.00 36.91 207 GLY A C 1
ATOM 1481 O O . GLY A 1 207 ? 36.687 22.564 -15.910 1.00 36.91 207 GLY A O 1
ATOM 1482 N N . GLN A 1 208 ? 38.862 22.370 -16.016 1.00 40.31 208 GLN A N 1
ATOM 1483 C CA . GLN A 1 208 ? 39.989 22.660 -15.116 1.00 40.31 208 GLN A CA 1
ATOM 1484 C C . GLN A 1 208 ? 39.515 22.891 -13.669 1.00 40.31 208 GLN A C 1
ATOM 1486 O O . GLN A 1 208 ? 38.990 23.951 -13.349 1.00 40.31 208 GLN A O 1
ATOM 1491 N N . GLY A 1 209 ? 39.718 21.894 -12.800 1.00 34.31 209 GLY A N 1
ATOM 1492 C CA . GLY A 1 209 ? 39.603 22.088 -11.356 1.00 34.31 209 GLY A CA 1
ATOM 1493 C C . GLY A 1 209 ? 39.351 20.823 -10.538 1.00 34.31 209 GLY A C 1
ATOM 1494 O O . GLY A 1 209 ? 38.204 20.469 -10.296 1.00 34.31 209 GLY A O 1
ATOM 1495 N N . GLY A 1 210 ? 40.431 20.232 -10.020 1.00 34.28 210 GLY A N 1
ATOM 1496 C CA . GLY A 1 210 ? 40.422 19.628 -8.683 1.00 34.28 210 GLY A CA 1
ATOM 1497 C C . GLY A 1 210 ? 40.282 18.113 -8.621 1.00 34.28 210 GLY A C 1
ATOM 1498 O O . GLY A 1 210 ? 39.182 17.580 -8.517 1.00 34.28 210 GLY A O 1
ATOM 1499 N N . GLY A 1 211 ? 41.426 17.430 -8.617 1.00 39.53 211 GLY A N 1
ATOM 1500 C CA . GLY A 1 211 ? 41.522 16.010 -8.323 1.00 39.53 211 GLY A CA 1
ATOM 1501 C C . GLY A 1 211 ? 41.167 15.653 -6.878 1.00 39.53 211 GLY A C 1
ATOM 1502 O O . GLY A 1 211 ? 41.292 16.453 -5.956 1.00 39.53 211 GLY A O 1
ATOM 1503 N N . ALA A 1 212 ? 40.779 14.395 -6.703 1.00 38.06 212 ALA A N 1
ATOM 1504 C CA . ALA A 1 212 ? 40.938 13.650 -5.463 1.00 38.06 212 ALA A CA 1
ATOM 1505 C C . ALA A 1 212 ? 41.017 12.163 -5.826 1.00 38.06 212 ALA A C 1
ATOM 1507 O O . ALA A 1 212 ? 40.055 11.404 -5.706 1.00 38.06 212 ALA A O 1
ATOM 1508 N N . ALA A 1 213 ? 42.182 11.763 -6.330 1.00 43.97 213 ALA A N 1
ATOM 1509 C CA . ALA A 1 213 ? 42.630 10.390 -6.208 1.00 43.97 213 ALA A CA 1
ATOM 1510 C C . ALA A 1 213 ? 43.040 10.178 -4.745 1.00 43.97 213 ALA A C 1
ATOM 1512 O O . ALA A 1 213 ? 43.962 10.822 -4.262 1.00 43.97 213 ALA A O 1
ATOM 1513 N N . ASN A 1 214 ? 42.300 9.333 -4.033 1.00 46.38 214 ASN A N 1
ATOM 1514 C CA . ASN A 1 214 ? 42.878 8.294 -3.184 1.00 46.38 214 ASN A CA 1
ATOM 1515 C C . ASN A 1 214 ? 41.764 7.335 -2.764 1.00 46.38 214 ASN A C 1
ATOM 1517 O O . ASN A 1 214 ? 40.982 7.575 -1.845 1.00 46.38 214 ASN A O 1
ATOM 1521 N N . LYS A 1 215 ? 41.685 6.239 -3.522 1.00 44.78 215 LYS A N 1
ATOM 1522 C CA . LYS A 1 215 ? 41.062 4.993 -3.097 1.00 44.78 215 LYS A CA 1
ATOM 1523 C C . LYS A 1 215 ? 42.055 4.236 -2.211 1.00 44.78 215 LYS A C 1
ATOM 1525 O O . LYS A 1 215 ? 43.249 4.266 -2.465 1.00 44.78 215 LYS A O 1
ATOM 1530 N N . MET A 1 216 ? 41.470 3.433 -1.325 1.00 39.25 216 MET A N 1
ATOM 1531 C CA . MET A 1 216 ? 42.039 2.252 -0.667 1.00 39.25 216 MET A CA 1
ATOM 1532 C C . MET A 1 216 ? 42.949 2.515 0.533 1.00 39.25 216 MET A C 1
ATOM 1534 O O . MET A 1 216 ? 44.114 2.844 0.389 1.00 39.25 216 MET A O 1
ATOM 1538 N N . ALA A 1 217 ? 42.442 2.234 1.733 1.00 40.38 217 ALA A N 1
ATOM 1539 C CA . ALA A 1 217 ? 42.737 0.975 2.421 1.00 40.38 217 ALA A CA 1
ATOM 1540 C C . ALA A 1 217 ? 42.139 0.979 3.839 1.00 40.38 217 ALA A C 1
ATOM 1542 O O . ALA A 1 217 ? 42.012 2.017 4.476 1.00 40.38 217 ALA A O 1
ATOM 1543 N N . ALA A 1 218 ? 41.829 -0.226 4.319 1.00 41.72 218 ALA A N 1
ATOM 1544 C CA . ALA A 1 218 ? 41.709 -0.601 5.727 1.00 41.72 218 ALA A CA 1
ATOM 1545 C C . ALA A 1 218 ? 40.531 -0.039 6.548 1.00 41.72 218 ALA A C 1
ATOM 1547 O O . ALA A 1 218 ? 40.661 0.934 7.280 1.00 41.72 218 ALA A O 1
ATOM 1548 N N . THR A 1 219 ? 39.420 -0.785 6.595 1.00 44.19 219 THR A N 1
ATOM 1549 C CA . THR A 1 219 ? 38.747 -1.068 7.883 1.00 44.19 219 THR A CA 1
ATOM 1550 C C . THR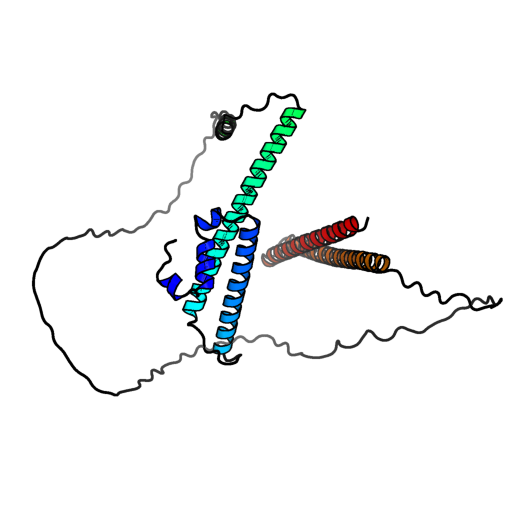 A 1 219 ? 38.034 -2.425 7.810 1.00 44.19 219 THR A C 1
ATOM 1552 O O . THR A 1 219 ? 36.814 -2.522 7.723 1.00 44.19 219 THR A O 1
ATOM 1555 N N . VAL A 1 220 ? 38.827 -3.496 7.815 1.00 50.25 220 VAL A N 1
ATOM 1556 C CA . VAL A 1 220 ? 38.403 -4.847 8.211 1.00 50.25 220 VAL A CA 1
ATOM 1557 C C . VAL A 1 220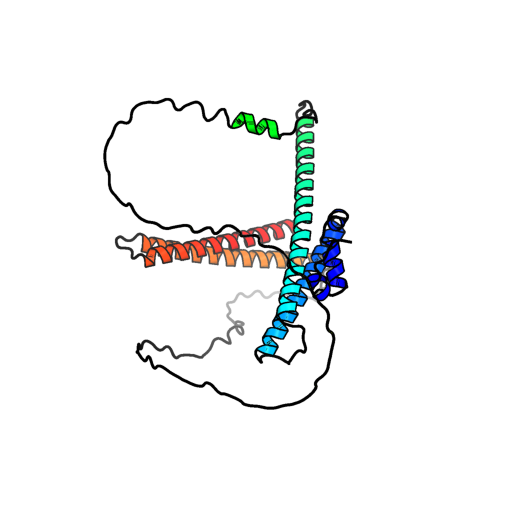 ? 39.380 -5.280 9.299 1.00 50.25 220 VAL A C 1
ATOM 1559 O O . VAL A 1 220 ? 40.585 -5.145 9.100 1.00 50.25 220 VAL A O 1
ATOM 1562 N N . ARG A 1 221 ? 38.834 -5.826 10.395 1.00 46.12 221 ARG A N 1
ATOM 1563 C CA . ARG A 1 221 ? 39.464 -6.254 11.664 1.00 46.12 221 ARG A CA 1
ATOM 1564 C C . ARG A 1 221 ? 39.451 -5.197 12.770 1.00 46.12 221 ARG A C 1
ATOM 1566 O O . ARG A 1 221 ? 40.288 -4.312 12.805 1.00 46.12 221 ARG A O 1
ATOM 1573 N N . ASN A 1 222 ? 38.479 -5.337 13.676 1.00 47.84 222 ASN A N 1
ATOM 1574 C CA . ASN A 1 222 ? 38.685 -5.233 15.126 1.00 47.84 222 ASN A CA 1
ATOM 1575 C C . ASN A 1 222 ? 37.408 -5.660 15.866 1.00 47.84 222 ASN A C 1
ATOM 1577 O O . ASN A 1 222 ? 36.582 -4.833 16.244 1.00 47.84 222 ASN A O 1
ATOM 1581 N N . ARG A 1 223 ? 37.236 -6.977 16.052 1.00 39.34 223 ARG A N 1
ATOM 1582 C CA . ARG A 1 223 ? 36.414 -7.534 17.141 1.00 39.34 223 ARG A CA 1
ATOM 1583 C C . ARG A 1 223 ? 36.821 -8.977 17.458 1.00 39.34 223 ARG A C 1
ATOM 1585 O O . ARG A 1 223 ? 36.018 -9.895 17.394 1.00 39.34 223 ARG A O 1
ATOM 1592 N N . ALA A 1 224 ? 38.096 -9.159 17.770 1.00 44.28 224 ALA A N 1
ATOM 1593 C CA . ALA A 1 224 ? 38.607 -10.336 18.458 1.00 44.28 224 ALA A CA 1
ATOM 1594 C C . ALA A 1 224 ? 39.686 -9.839 19.426 1.00 44.28 224 ALA A C 1
ATOM 1596 O O . ALA A 1 224 ? 40.562 -9.086 19.010 1.00 44.28 224 ALA A O 1
ATOM 1597 N N . GLY A 1 225 ? 39.580 -10.209 20.702 1.00 43.41 225 GLY A N 1
ATOM 1598 C CA . GLY A 1 225 ? 40.606 -9.937 21.710 1.00 43.41 225 GLY A CA 1
ATOM 1599 C C . GLY A 1 225 ? 40.290 -8.791 22.671 1.00 43.41 225 GLY A C 1
ATOM 1600 O O . GLY A 1 225 ? 40.769 -7.676 22.500 1.00 43.41 225 GLY A O 1
ATOM 1601 N N . ARG A 1 226 ? 39.537 -9.091 23.736 1.00 43.59 226 ARG A N 1
ATOM 1602 C CA . ARG A 1 226 ? 39.836 -8.545 25.070 1.00 43.59 226 ARG A CA 1
ATOM 1603 C C . ARG A 1 226 ? 39.358 -9.524 26.143 1.00 43.59 226 ARG A C 1
ATOM 1605 O O . ARG A 1 226 ? 38.356 -9.309 26.814 1.00 43.59 226 ARG A O 1
ATOM 1612 N N . ALA A 1 227 ? 40.075 -10.639 26.208 1.00 44.06 227 ALA A N 1
ATOM 1613 C CA . ALA A 1 227 ? 40.228 -11.469 27.395 1.00 44.06 227 ALA A CA 1
ATOM 1614 C C . ALA A 1 227 ? 41.669 -11.263 27.907 1.00 44.06 227 ALA A C 1
ATOM 1616 O O . ALA A 1 227 ? 42.547 -10.993 27.088 1.00 44.06 227 ALA A O 1
ATOM 1617 N N . ALA A 1 228 ? 41.867 -11.413 29.224 1.00 39.72 228 ALA A N 1
ATOM 1618 C CA . ALA A 1 228 ? 43.078 -11.145 30.025 1.00 39.72 228 ALA A CA 1
ATOM 1619 C C . ALA A 1 228 ? 43.380 -9.648 30.250 1.00 39.72 228 ALA A C 1
ATOM 1621 O O . ALA A 1 228 ? 43.315 -8.852 29.320 1.00 39.72 228 ALA A O 1
ATOM 1622 N N . GLY A 1 229 ? 43.705 -9.141 31.440 1.00 39.00 229 GLY A N 1
ATOM 1623 C CA . GLY A 1 229 ? 43.918 -9.627 32.816 1.00 39.00 229 GLY A CA 1
ATOM 1624 C C . GLY A 1 229 ? 44.247 -8.355 33.641 1.00 39.00 229 GLY A C 1
ATOM 1625 O O . GLY A 1 229 ? 44.645 -7.360 33.042 1.00 39.00 229 GLY A O 1
ATOM 1626 N N . SER A 1 230 ? 43.893 -8.220 34.920 1.00 39.88 230 SER A N 1
ATOM 1627 C CA . SER A 1 230 ? 44.782 -8.411 36.0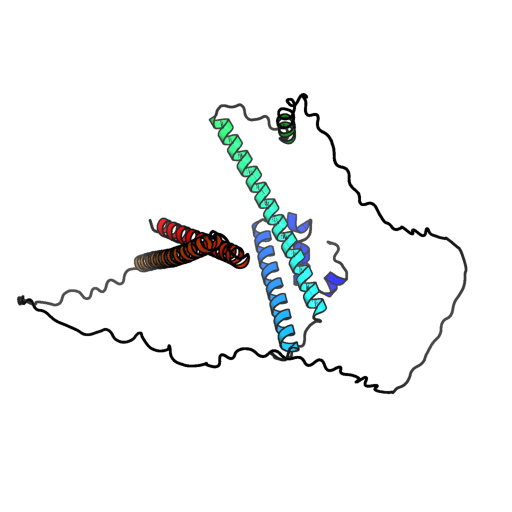88 1.00 39.88 230 SER A CA 1
ATOM 1628 C C . SER A 1 230 ? 43.973 -8.004 37.342 1.00 39.88 230 SER A C 1
ATOM 1630 O O . SER A 1 230 ? 43.354 -6.945 37.326 1.00 39.88 230 SER A O 1
ATOM 1632 N N . ALA A 1 231 ? 43.747 -8.865 38.336 1.00 40.03 231 ALA A N 1
ATOM 1633 C CA . ALA A 1 231 ? 44.657 -9.249 39.427 1.00 40.03 231 ALA A CA 1
ATOM 1634 C C . ALA A 1 231 ? 44.807 -8.178 40.534 1.00 40.03 231 ALA A C 1
ATOM 1636 O O . ALA A 1 231 ? 45.561 -7.226 40.372 1.00 40.03 231 ALA A O 1
ATOM 1637 N N . ALA A 1 232 ? 44.083 -8.390 41.640 1.00 40.28 232 ALA A N 1
ATOM 1638 C CA . ALA A 1 232 ? 44.425 -8.101 43.045 1.00 40.28 232 ALA A CA 1
ATOM 1639 C C . ALA A 1 232 ? 43.280 -8.722 43.882 1.00 40.28 232 ALA A C 1
ATOM 1641 O O . ALA A 1 232 ? 42.139 -8.290 43.759 1.00 40.28 232 ALA A O 1
ATOM 1642 N N . ALA A 1 233 ? 43.444 -9.960 44.351 1.00 44.94 233 ALA A N 1
ATOM 1643 C CA . ALA A 1 233 ? 43.946 -10.300 45.685 1.00 44.94 233 ALA A CA 1
ATOM 1644 C C . ALA A 1 233 ? 42.901 -10.002 46.772 1.00 44.94 233 ALA A C 1
ATOM 1646 O O . ALA A 1 233 ? 42.762 -8.861 47.182 1.00 44.94 233 ALA A O 1
ATOM 1647 N N . ASP A 1 234 ? 42.176 -11.042 47.191 1.00 43.41 234 ASP A N 1
ATOM 1648 C CA . ASP A 1 234 ? 41.901 -11.283 48.606 1.00 43.41 234 ASP A CA 1
ATOM 1649 C C . ASP A 1 234 ? 41.581 -12.768 48.808 1.00 43.41 234 ASP A C 1
ATOM 1651 O O . ASP A 1 234 ? 40.684 -13.348 48.187 1.00 43.41 234 ASP A O 1
ATOM 1655 N N . ASP A 1 235 ? 42.416 -13.379 49.640 1.00 49.84 235 ASP A N 1
ATOM 1656 C CA . ASP A 1 235 ? 42.368 -14.761 50.075 1.00 49.84 235 ASP A CA 1
ATOM 1657 C C . ASP A 1 235 ? 41.113 -15.018 50.910 1.00 49.84 235 ASP A C 1
ATOM 1659 O O . ASP A 1 235 ? 40.936 -14.445 51.984 1.00 49.84 235 ASP A O 1
ATOM 1663 N N . ASN A 1 236 ? 40.274 -15.964 50.485 1.00 54.47 236 ASN A N 1
ATOM 1664 C CA . ASN A 1 236 ? 39.499 -16.726 51.455 1.00 54.47 236 ASN A CA 1
ATOM 1665 C C . ASN A 1 236 ? 39.321 -18.175 51.000 1.00 54.47 236 ASN A C 1
ATOM 1667 O O . ASN A 1 236 ? 38.489 -18.528 50.164 1.00 54.47 236 ASN A O 1
ATOM 1671 N N . LYS A 1 237 ? 40.192 -19.010 51.555 1.00 62.06 237 LYS A N 1
ATOM 1672 C CA . LYS A 1 237 ? 40.250 -20.456 51.409 1.00 62.06 237 LYS A CA 1
ATOM 1673 C C . LYS A 1 237 ? 39.429 -21.061 52.541 1.00 62.06 237 LYS A C 1
ATOM 1675 O O . LYS A 1 237 ? 39.934 -21.080 53.650 1.00 62.06 237 LYS A O 1
ATOM 1680 N N . ILE A 1 238 ? 38.245 -21.611 52.263 1.00 43.88 238 ILE A N 1
ATOM 1681 C CA . ILE A 1 238 ? 37.662 -22.743 53.007 1.00 43.88 238 ILE A CA 1
ATOM 1682 C C . ILE A 1 238 ? 36.676 -23.498 52.093 1.00 43.88 238 ILE A C 1
ATOM 1684 O O . ILE A 1 238 ? 35.728 -22.931 51.564 1.00 43.88 238 ILE A O 1
ATOM 1688 N N . ALA A 1 239 ? 36.946 -24.802 51.981 1.00 41.62 239 ALA A N 1
ATOM 1689 C CA . ALA A 1 239 ? 36.040 -25.921 51.712 1.00 41.62 239 ALA A CA 1
ATOM 1690 C C . ALA A 1 239 ? 35.262 -25.995 50.380 1.00 41.62 239 ALA A C 1
ATOM 1692 O O . ALA A 1 239 ? 34.217 -25.385 50.181 1.00 41.62 239 ALA A O 1
ATOM 1693 N N . ALA A 1 240 ? 35.692 -26.948 49.544 1.00 48.06 240 ALA A N 1
ATOM 1694 C CA . ALA A 1 240 ? 34.757 -27.816 48.827 1.00 48.06 240 ALA A CA 1
ATOM 1695 C C . ALA A 1 240 ? 33.919 -28.611 49.859 1.00 48.06 240 ALA A C 1
ATOM 1697 O O . ALA A 1 240 ? 34.437 -28.915 50.938 1.00 48.06 240 ALA A O 1
ATOM 1698 N N . PRO A 1 241 ? 32.672 -29.004 49.543 1.00 58.66 241 PRO A N 1
ATOM 1699 C CA . PRO A 1 241 ? 32.549 -30.246 48.784 1.00 58.66 241 PRO A CA 1
ATOM 1700 C C . PRO A 1 241 ? 31.368 -30.310 47.797 1.00 58.66 241 PRO A C 1
ATOM 1702 O O . PRO A 1 241 ? 30.382 -29.592 47.893 1.00 58.66 241 PRO A O 1
ATOM 1705 N N . ALA A 1 242 ? 31.484 -31.308 46.920 1.00 43.16 242 ALA A N 1
ATOM 1706 C CA . ALA A 1 242 ? 30.395 -32.136 46.411 1.00 43.16 242 ALA A CA 1
ATOM 1707 C C . ALA A 1 242 ? 29.429 -31.552 45.358 1.00 43.16 242 ALA A C 1
ATOM 1709 O O . ALA A 1 242 ? 28.503 -30.800 45.638 1.00 43.16 242 ALA A O 1
ATOM 1710 N N . VAL A 1 243 ? 29.615 -32.049 44.126 1.00 52.50 243 VAL A N 1
ATOM 1711 C CA . VAL A 1 243 ? 28.571 -32.667 43.284 1.00 52.50 243 VAL A CA 1
ATOM 1712 C C . VAL A 1 243 ? 27.125 -32.420 43.736 1.00 52.50 243 VAL A C 1
ATOM 1714 O O . VAL A 1 243 ? 26.558 -33.193 44.503 1.00 52.50 243 VAL A O 1
ATO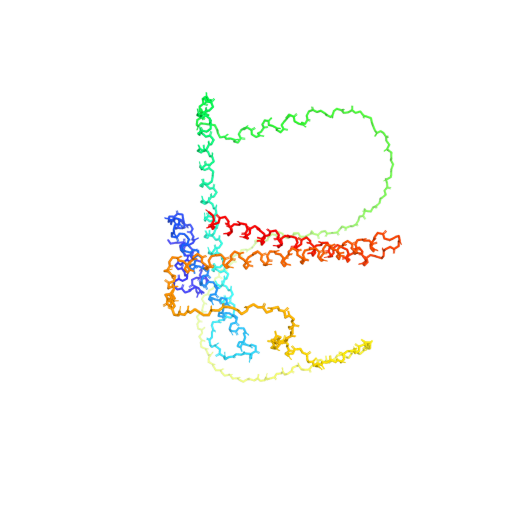M 1717 N N . ALA A 1 244 ? 26.491 -31.395 43.169 1.00 45.69 244 ALA A N 1
ATOM 1718 C CA . ALA A 1 244 ? 25.043 -31.261 43.186 1.00 45.69 244 ALA A CA 1
ATOM 1719 C C . ALA A 1 244 ? 24.535 -30.706 41.849 1.00 45.69 244 ALA A C 1
ATOM 1721 O O . ALA A 1 244 ? 24.847 -29.591 41.442 1.00 45.69 244 ALA A O 1
ATOM 1722 N N . ALA A 1 245 ? 23.711 -31.527 41.199 1.00 50.38 245 ALA A N 1
ATOM 1723 C CA . ALA A 1 245 ? 22.643 -31.134 40.289 1.00 50.38 245 ALA A CA 1
ATOM 1724 C C . ALA A 1 245 ? 23.028 -30.365 39.009 1.00 50.38 245 ALA A C 1
ATOM 1726 O O . ALA A 1 245 ? 22.667 -29.209 38.801 1.00 50.38 245 ALA A O 1
ATOM 1727 N N . SER A 1 246 ? 23.546 -31.115 38.035 1.00 47.97 246 SER A N 1
ATOM 1728 C CA . SER A 1 246 ? 23.264 -30.888 36.609 1.00 47.97 246 SER A CA 1
ATOM 1729 C C . SER A 1 246 ? 21.785 -31.216 36.295 1.00 47.97 246 SER A C 1
ATOM 1731 O O . SER A 1 246 ? 21.470 -32.073 35.471 1.00 47.97 246 SER A O 1
ATOM 1733 N N . LEU A 1 247 ? 20.849 -30.535 36.958 1.00 48.03 247 LEU A N 1
ATOM 1734 C CA . LEU A 1 247 ? 19.484 -30.359 36.465 1.00 48.03 247 LEU A CA 1
ATOM 1735 C C . LEU A 1 247 ? 19.506 -29.084 35.628 1.00 48.03 247 LEU A C 1
ATOM 1737 O O . LEU A 1 247 ? 19.048 -28.021 36.044 1.00 48.03 247 LEU A O 1
ATOM 1741 N N . ALA A 1 248 ? 20.118 -29.193 34.447 1.00 56.00 248 ALA A N 1
ATOM 1742 C CA . ALA A 1 248 ? 19.982 -28.202 33.398 1.00 56.00 248 ALA A CA 1
ATOM 1743 C C . ALA A 1 248 ? 18.490 -28.106 33.074 1.00 56.00 248 ALA A C 1
ATOM 1745 O O . ALA A 1 248 ? 17.932 -28.935 32.358 1.00 56.00 248 ALA A O 1
ATOM 1746 N N . SER A 1 249 ? 17.849 -27.118 33.697 1.00 53.56 249 SER A N 1
ATOM 1747 C CA . SER A 1 249 ? 16.477 -26.704 33.470 1.00 53.56 249 SER A CA 1
ATOM 1748 C C . SER A 1 249 ? 16.293 -26.500 31.972 1.00 53.56 249 SER A C 1
ATOM 1750 O O . SER A 1 249 ? 16.655 -25.468 31.402 1.00 53.56 249 SER A O 1
ATOM 1752 N N . ALA A 1 250 ? 15.770 -27.530 31.310 1.00 56.94 250 ALA A N 1
ATOM 1753 C CA . ALA A 1 250 ? 15.214 -27.430 29.982 1.00 56.94 250 ALA A CA 1
ATOM 1754 C C . ALA A 1 250 ? 13.975 -26.554 30.129 1.00 56.94 250 ALA A C 1
ATOM 1756 O O . ALA A 1 250 ? 12.864 -27.057 30.296 1.00 56.94 250 ALA A O 1
ATOM 1757 N N . GLY A 1 251 ? 14.196 -25.236 30.146 1.00 55.50 251 GLY A N 1
ATOM 1758 C CA . GLY A 1 251 ? 13.132 -24.268 30.287 1.00 55.50 251 GLY A CA 1
ATOM 1759 C C . GLY A 1 251 ? 12.052 -24.615 29.279 1.00 55.50 251 GLY A C 1
ATOM 1760 O O . GLY A 1 251 ? 12.315 -24.682 28.069 1.00 55.50 251 GLY A O 1
ATOM 1761 N N . GLY A 1 252 ? 10.873 -24.962 29.799 1.00 54.38 252 GLY A N 1
ATOM 1762 C CA . GLY A 1 252 ? 9.798 -25.528 29.000 1.00 54.38 252 GLY A CA 1
ATOM 1763 C C . GLY A 1 252 ? 9.450 -24.603 27.829 1.00 54.38 252 GLY A C 1
ATOM 1764 O O . GLY A 1 252 ? 9.762 -23.409 27.857 1.00 54.38 252 GLY A O 1
ATOM 1765 N N . PRO A 1 253 ? 8.747 -25.088 26.794 1.00 70.06 253 PRO A N 1
ATOM 1766 C CA . PRO A 1 253 ? 8.437 -24.310 25.587 1.00 70.06 253 PRO A CA 1
ATOM 1767 C C . PRO A 1 253 ? 7.721 -22.971 25.860 1.00 70.06 253 PRO A C 1
ATOM 1769 O O . PRO A 1 253 ? 7.682 -22.101 24.991 1.00 70.06 253 PRO A O 1
ATOM 1772 N N . ARG A 1 254 ? 7.164 -22.783 27.063 1.00 70.44 254 ARG A N 1
ATOM 1773 C CA . ARG A 1 254 ? 6.614 -21.508 27.540 1.00 70.44 254 ARG A CA 1
ATOM 1774 C C . ARG A 1 254 ? 7.689 -20.487 27.943 1.00 70.44 254 ARG A C 1
ATOM 1776 O O . ARG A 1 254 ? 7.548 -19.334 27.554 1.00 70.44 254 ARG A O 1
ATOM 1783 N N . GLN A 1 255 ? 8.761 -20.886 28.633 1.00 69.38 255 GLN A N 1
ATOM 1784 C CA . GLN A 1 255 ? 9.843 -19.975 29.045 1.00 69.38 255 GLN A CA 1
ATOM 1785 C C . GLN A 1 255 ? 10.605 -19.425 27.832 1.00 69.38 255 GLN A C 1
ATOM 1787 O O . GLN A 1 255 ? 10.691 -18.211 27.678 1.00 69.38 255 GLN A O 1
ATOM 1792 N N . ARG A 1 256 ? 10.956 -20.283 26.859 1.00 72.81 256 ARG A N 1
ATOM 1793 C CA . ARG A 1 256 ? 11.620 -19.849 25.609 1.00 72.81 256 ARG A CA 1
ATOM 1794 C C . ARG A 1 256 ? 10.833 -18.780 24.836 1.00 72.81 256 ARG A C 1
ATOM 1796 O O . ARG A 1 256 ? 11.417 -17.915 24.187 1.00 72.81 256 ARG A O 1
ATOM 1803 N N . LYS A 1 257 ? 9.494 -18.825 24.893 1.00 76.00 257 LYS A N 1
ATOM 1804 C CA . LYS A 1 257 ? 8.635 -17.811 24.260 1.00 76.00 257 LYS A CA 1
ATOM 1805 C C . LYS A 1 257 ? 8.684 -16.477 25.002 1.00 76.00 257 LYS A C 1
ATOM 1807 O O . LYS A 1 257 ? 8.688 -15.443 24.339 1.00 76.00 257 LYS A O 1
ATOM 1812 N N . VAL A 1 258 ? 8.729 -16.482 26.333 1.00 77.69 258 VAL A N 1
ATOM 1813 C CA . VAL A 1 258 ? 8.860 -15.253 27.132 1.00 77.69 258 VAL A CA 1
ATOM 1814 C C . VAL A 1 258 ? 10.216 -14.601 26.863 1.00 77.69 258 VAL A C 1
ATOM 1816 O O . VAL A 1 258 ? 10.245 -13.423 26.515 1.00 77.69 258 VAL A O 1
ATOM 1819 N N . ASP A 1 259 ? 11.294 -15.387 26.860 1.00 83.44 259 ASP A N 1
ATOM 1820 C CA . ASP A 1 259 ? 12.658 -14.907 26.591 1.00 83.44 259 ASP A CA 1
ATOM 1821 C C . ASP A 1 259 ? 12.792 -14.286 25.191 1.00 83.44 259 ASP A C 1
ATOM 1823 O O . ASP A 1 259 ? 13.422 -13.247 24.998 1.00 83.44 259 ASP A O 1
ATOM 1827 N N . SER A 1 260 ? 12.128 -14.873 24.188 1.00 85.81 260 SER A N 1
ATOM 1828 C CA . SER A 1 260 ? 12.128 -14.313 22.830 1.00 85.81 260 SER A CA 1
ATOM 1829 C C . SER A 1 260 ? 11.407 -12.961 22.737 1.00 85.81 260 SER A C 1
ATOM 1831 O O . SER A 1 260 ? 11.813 -12.082 21.973 1.00 85.81 260 SER A O 1
ATOM 1833 N N . LYS A 1 261 ? 10.340 -12.764 23.524 1.00 89.06 261 LYS A N 1
ATOM 1834 C CA . LYS A 1 261 ? 9.578 -11.512 23.525 1.00 89.06 261 LYS A CA 1
ATOM 1835 C C . LYS A 1 261 ? 10.298 -10.418 24.314 1.00 89.06 261 LYS A C 1
ATOM 1837 O O . LYS A 1 261 ? 10.291 -9.268 23.877 1.00 89.06 261 LYS A O 1
ATOM 1842 N N . THR A 1 262 ? 10.938 -10.755 25.433 1.00 91.56 262 THR A N 1
ATOM 1843 C CA . THR A 1 262 ? 11.757 -9.804 26.202 1.00 91.56 262 THR A CA 1
ATOM 1844 C C . THR A 1 262 ? 12.961 -9.336 25.385 1.00 91.56 262 THR A C 1
ATOM 1846 O O . THR A 1 262 ? 13.197 -8.128 25.314 1.00 91.56 262 THR A O 1
ATOM 1849 N N . ALA A 1 263 ? 13.633 -10.240 24.662 1.00 93.25 263 ALA A N 1
ATOM 1850 C CA . ALA A 1 263 ? 14.712 -9.894 23.733 1.00 93.25 263 ALA A CA 1
ATOM 1851 C C . ALA A 1 263 ? 14.245 -8.934 22.620 1.00 93.25 263 ALA A C 1
ATOM 1853 O O . ALA A 1 263 ? 14.914 -7.942 22.327 1.00 93.25 263 ALA A O 1
ATOM 1854 N N . LEU A 1 264 ? 13.057 -9.164 22.044 1.00 92.44 264 LEU A N 1
ATOM 1855 C CA . LEU A 1 264 ? 12.484 -8.264 21.038 1.00 92.44 264 LEU A CA 1
ATOM 1856 C C . LEU A 1 264 ? 12.209 -6.861 21.604 1.00 92.44 264 LEU A C 1
ATOM 1858 O O . LEU A 1 264 ? 12.437 -5.857 20.923 1.00 92.44 264 LEU A O 1
ATOM 1862 N N . VAL A 1 265 ? 11.713 -6.766 22.841 1.00 94.62 265 VAL A N 1
ATOM 1863 C CA . VAL A 1 265 ? 11.484 -5.468 23.493 1.00 94.62 265 VAL A CA 1
ATOM 1864 C C . VAL A 1 265 ? 12.803 -4.747 23.747 1.00 94.62 265 VAL A C 1
ATOM 1866 O O . VAL A 1 265 ? 12.894 -3.563 23.415 1.00 94.62 265 VAL A O 1
ATOM 1869 N N . GLN A 1 266 ? 13.833 -5.450 24.225 1.00 94.50 266 GLN A N 1
ATOM 1870 C CA . GLN A 1 266 ? 15.178 -4.891 24.394 1.00 94.50 266 GLN A CA 1
ATOM 1871 C C . GLN A 1 266 ? 15.719 -4.331 23.070 1.00 94.50 266 GLN A C 1
ATOM 1873 O O . GLN A 1 266 ? 16.031 -3.139 22.993 1.00 94.50 266 GLN A O 1
ATOM 1878 N N . GLU A 1 267 ? 15.686 -5.112 21.988 1.00 95.25 267 GLU A N 1
ATOM 1879 C CA . GLU A 1 267 ? 16.139 -4.671 20.660 1.00 95.25 267 GLU A CA 1
ATOM 1880 C C . GLU A 1 267 ? 15.382 -3.416 20.175 1.00 95.25 267 GLU A C 1
ATOM 1882 O O . GLU A 1 267 ? 15.956 -2.475 19.611 1.00 95.25 267 GLU A O 1
ATOM 1887 N N . MET A 1 268 ? 14.069 -3.360 20.411 1.00 93.69 268 MET A N 1
ATOM 1888 C CA . MET A 1 268 ? 13.245 -2.211 20.034 1.00 93.69 268 MET A CA 1
ATOM 1889 C C . MET A 1 268 ? 13.539 -0.971 20.884 1.00 93.69 268 MET A C 1
ATOM 1891 O O . MET A 1 268 ? 13.468 0.148 20.359 1.00 93.69 268 MET A O 1
ATOM 1895 N N . THR A 1 269 ? 13.881 -1.141 22.163 1.00 94.81 269 THR A N 1
ATOM 1896 C CA . THR A 1 269 ? 14.309 -0.039 23.037 1.00 94.81 269 THR A CA 1
ATOM 1897 C C . THR A 1 269 ? 15.686 0.500 22.655 1.00 94.81 269 THR A C 1
ATOM 1899 O O . THR A 1 269 ? 15.833 1.718 22.542 1.00 94.81 269 THR A O 1
ATOM 1902 N N . GLU A 1 270 ? 16.648 -0.365 22.324 1.00 96.38 270 GLU A N 1
ATOM 1903 C CA . GLU A 1 270 ? 17.971 0.040 21.830 1.00 96.38 270 GLU A CA 1
ATOM 1904 C C . GLU A 1 270 ? 17.861 0.823 20.518 1.00 96.38 270 GLU A C 1
ATOM 1906 O O . GLU A 1 270 ? 18.403 1.924 20.387 1.00 96.38 270 GLU A O 1
ATOM 1911 N N . LYS A 1 271 ? 17.063 0.328 19.563 1.00 95.50 271 LYS A N 1
ATOM 1912 C CA . LYS A 1 271 ? 16.783 1.048 18.309 1.00 95.50 271 LYS A CA 1
ATOM 1913 C C . LYS A 1 271 ? 16.102 2.393 18.555 1.00 95.50 271 LYS A C 1
ATOM 1915 O O . LYS A 1 271 ? 16.372 3.365 17.844 1.00 95.50 271 LYS A O 1
ATOM 1920 N N . ALA A 1 272 ? 15.204 2.476 19.538 1.00 94.56 272 ALA A N 1
ATOM 1921 C CA . ALA A 1 272 ? 14.578 3.741 19.908 1.00 94.56 272 ALA A CA 1
ATOM 1922 C C . ALA A 1 272 ? 15.608 4.739 20.467 1.00 94.56 272 ALA A C 1
ATOM 1924 O O . ALA A 1 272 ? 15.577 5.901 20.054 1.00 94.56 272 ALA A O 1
ATOM 1925 N N . ALA A 1 273 ? 16.536 4.280 21.312 1.00 95.69 273 ALA A N 1
ATOM 1926 C CA . ALA A 1 273 ? 17.631 5.086 21.854 1.00 95.69 273 ALA A CA 1
ATOM 1927 C C . ALA A 1 273 ? 18.621 5.544 20.762 1.00 95.69 273 ALA A C 1
ATOM 1929 O O . ALA A 1 273 ? 19.028 6.706 20.714 1.00 95.69 273 ALA A O 1
ATOM 1930 N N . GLU A 1 274 ? 18.956 4.676 19.806 1.00 96.31 274 GLU A N 1
ATOM 1931 C CA . GLU A 1 274 ? 19.814 5.052 18.677 1.00 96.31 274 GLU A CA 1
ATOM 1932 C C . GLU A 1 274 ? 19.152 6.144 17.815 1.00 96.31 274 GLU A C 1
ATOM 1934 O O . GLU A 1 274 ? 19.788 7.116 17.385 1.00 96.31 274 GLU A O 1
ATOM 1939 N N . HIS A 1 275 ? 17.846 6.016 17.563 1.00 94.06 275 HIS A N 1
ATOM 1940 C CA . HIS A 1 275 ? 17.102 7.004 16.792 1.00 94.06 275 HIS A CA 1
ATOM 1941 C C . HIS A 1 275 ? 16.895 8.328 17.535 1.00 94.06 275 HIS A C 1
ATOM 1943 O O . HIS A 1 275 ? 16.910 9.369 16.869 1.00 94.06 275 HIS A O 1
ATOM 1949 N N . SER A 1 276 ? 16.732 8.326 18.862 1.00 93.62 276 SER A N 1
ATOM 1950 C CA . SER A 1 276 ? 16.695 9.566 19.648 1.00 93.62 276 SER A CA 1
ATOM 1951 C C . SER A 1 276 ? 18.049 10.275 19.623 1.00 93.62 276 SER A C 1
ATOM 1953 O O . SER A 1 276 ? 18.089 11.455 19.278 1.00 93.62 276 SER A O 1
ATOM 1955 N N . ALA A 1 277 ? 19.160 9.555 19.804 1.00 96.69 277 ALA A N 1
ATOM 1956 C CA . ALA A 1 277 ? 20.504 10.130 19.697 1.00 96.69 277 ALA A CA 1
ATOM 1957 C C . ALA A 1 277 ? 20.780 10.723 18.298 1.00 96.69 277 ALA A C 1
ATOM 1959 O O . ALA A 1 277 ? 21.384 11.791 18.154 1.00 96.69 277 ALA A O 1
ATOM 1960 N N . LYS A 1 278 ? 20.304 10.068 17.226 1.00 94.12 278 LYS A N 1
ATOM 1961 C CA . LYS A 1 278 ? 20.366 10.623 15.858 1.00 94.12 278 LYS A CA 1
ATOM 1962 C C . LYS A 1 278 ? 19.521 11.892 15.708 1.00 94.12 278 LYS A C 1
ATOM 1964 O O . LYS A 1 278 ? 19.945 12.805 14.995 1.00 94.12 278 LYS A O 1
ATOM 1969 N N . ALA A 1 279 ? 18.351 11.958 16.345 1.00 94.44 279 ALA A N 1
ATOM 1970 C CA . ALA A 1 279 ? 17.507 13.151 16.336 1.00 94.44 279 ALA A CA 1
ATOM 1971 C C . ALA A 1 279 ? 18.188 14.322 17.060 1.00 94.44 279 ALA A C 1
ATOM 1973 O O . ALA A 1 279 ? 18.297 15.395 16.473 1.00 94.44 279 ALA A O 1
ATOM 1974 N N . GLU A 1 280 ? 18.764 14.097 18.240 1.00 96.38 280 GLU A N 1
ATOM 1975 C CA . GLU A 1 280 ? 19.513 15.115 18.992 1.00 96.38 280 GLU A CA 1
ATOM 1976 C C . GLU A 1 280 ? 20.707 15.663 18.201 1.00 96.38 280 GLU A C 1
ATOM 1978 O O . GLU A 1 280 ? 20.883 16.878 18.086 1.00 96.38 280 GLU A O 1
ATOM 1983 N N . LYS A 1 281 ? 21.491 14.785 17.557 1.00 96.75 281 LYS A N 1
ATOM 1984 C CA . LYS A 1 281 ? 22.596 15.207 16.677 1.00 96.75 281 LYS A CA 1
ATOM 1985 C C . LYS A 1 281 ? 22.103 16.056 15.502 1.00 96.75 281 LYS A C 1
ATOM 1987 O O . LYS A 1 281 ? 22.767 17.024 15.124 1.00 96.75 281 LYS A O 1
ATOM 1992 N N . ALA A 1 282 ? 20.963 15.708 14.905 1.00 94.62 282 ALA A N 1
ATOM 1993 C CA . ALA A 1 282 ? 20.376 16.480 13.811 1.00 94.62 282 ALA A CA 1
ATOM 1994 C C . ALA A 1 282 ? 19.863 17.849 14.290 1.00 94.62 282 ALA A C 1
ATOM 1996 O O . ALA A 1 282 ? 20.090 18.853 13.617 1.00 94.62 282 ALA A O 1
ATOM 1997 N N . GLU A 1 283 ? 19.256 17.916 15.473 1.00 94.19 283 GLU A N 1
ATOM 1998 C CA . GLU A 1 283 ? 18.818 19.166 16.100 1.00 94.19 283 GLU A CA 1
ATOM 1999 C C . GLU A 1 283 ? 19.987 20.080 16.457 1.00 94.19 283 GLU A C 1
ATOM 2001 O O . GLU A 1 283 ? 19.930 21.279 16.192 1.00 94.19 283 GLU A O 1
ATOM 2006 N N . ALA A 1 284 ? 21.076 19.532 17.000 1.00 97.50 284 ALA A N 1
ATOM 2007 C CA . ALA A 1 284 ? 22.285 20.299 17.277 1.00 97.50 284 ALA A CA 1
ATOM 2008 C C . ALA A 1 284 ? 22.874 20.901 15.989 1.00 97.50 284 ALA A C 1
ATOM 2010 O O . ALA A 1 284 ? 23.293 22.061 15.982 1.00 97.50 284 ALA A O 1
ATOM 2011 N N . LYS A 1 285 ? 22.861 20.149 14.877 1.00 95.56 285 LYS A N 1
ATOM 2012 C CA . LYS A 1 285 ? 23.266 20.659 13.555 1.00 95.56 285 LYS A CA 1
ATOM 2013 C C . LYS A 1 285 ? 22.321 21.749 13.046 1.00 95.56 285 LYS A C 1
ATOM 2015 O O . LYS A 1 285 ? 22.809 22.774 12.578 1.00 95.56 285 LYS A O 1
ATOM 2020 N N . ALA A 1 286 ? 21.007 21.566 13.182 1.00 94.88 286 ALA A N 1
ATOM 2021 C CA . ALA A 1 286 ? 20.015 22.575 12.809 1.00 94.88 286 ALA A CA 1
ATOM 2022 C C . ALA A 1 286 ? 20.193 23.872 13.614 1.00 94.88 286 ALA A C 1
ATOM 2024 O O . ALA A 1 286 ? 20.274 24.945 13.026 1.00 94.88 286 ALA A O 1
ATOM 2025 N N . LYS A 1 287 ? 20.387 23.780 14.938 1.00 96.62 287 LYS A N 1
ATOM 2026 C CA . LYS A 1 287 ? 20.673 24.934 15.809 1.00 96.62 287 LYS A CA 1
ATOM 2027 C C . LYS A 1 287 ? 21.958 25.663 15.403 1.00 96.62 287 LYS A C 1
ATOM 2029 O O . LYS A 1 287 ? 21.975 26.889 15.356 1.00 96.62 287 LYS A O 1
ATOM 2034 N N . LYS A 1 288 ? 23.035 24.933 15.083 1.00 96.50 288 LYS A N 1
ATOM 2035 C CA . LYS A 1 288 ? 24.286 25.539 14.586 1.00 96.50 288 LYS A CA 1
ATOM 2036 C C . LYS A 1 288 ? 24.079 26.250 13.243 1.00 96.50 288 LYS A C 1
ATOM 2038 O O . LYS A 1 288 ? 24.592 27.350 13.064 1.00 96.50 288 LYS A O 1
ATOM 2043 N N . ALA A 1 289 ? 23.321 25.653 12.324 1.00 94.88 289 ALA A N 1
ATOM 2044 C CA . ALA A 1 289 ? 23.016 26.259 11.030 1.00 94.88 289 ALA A CA 1
ATOM 2045 C C . ALA A 1 289 ? 22.138 27.516 11.170 1.00 94.88 289 ALA A C 1
ATOM 2047 O O . ALA A 1 289 ? 22.426 28.521 10.522 1.00 94.88 289 ALA A O 1
ATOM 2048 N N . ALA A 1 290 ? 21.147 27.496 12.067 1.00 94.62 290 ALA A N 1
ATOM 2049 C CA . ALA A 1 290 ? 20.312 28.654 12.389 1.00 94.62 290 ALA A CA 1
ATOM 2050 C C . ALA A 1 290 ? 21.146 29.826 12.935 1.00 94.62 290 ALA A C 1
ATOM 2052 O O . ALA A 1 290 ? 21.087 30.921 12.384 1.00 94.62 290 ALA A O 1
ATOM 2053 N N . LYS A 1 291 ? 22.042 29.572 13.903 1.00 95.56 291 LYS A N 1
ATOM 2054 C CA . LYS A 1 291 ? 22.963 30.599 14.432 1.00 95.56 291 LYS A CA 1
ATOM 2055 C C . LYS A 1 291 ? 23.847 31.232 13.353 1.00 95.56 291 LYS A C 1
ATOM 2057 O O . LYS A 1 291 ? 24.181 32.407 13.440 1.00 95.56 291 LYS A O 1
ATOM 2062 N N . LEU A 1 292 ? 24.265 30.466 12.342 1.00 93.94 292 LEU A N 1
ATOM 2063 C CA . LEU A 1 292 ? 25.036 31.004 11.214 1.00 93.94 292 LEU A CA 1
ATOM 2064 C C . LEU A 1 292 ? 24.173 31.830 10.251 1.00 93.94 292 LEU A C 1
ATOM 2066 O O . LEU A 1 292 ? 24.696 32.739 9.610 1.00 93.94 292 LEU A O 1
ATOM 2070 N N . ALA A 1 293 ? 22.884 31.515 10.134 1.00 93.25 293 ALA A N 1
ATOM 2071 C CA . ALA A 1 293 ? 21.941 32.246 9.293 1.00 93.25 293 ALA A CA 1
ATOM 2072 C C . ALA A 1 293 ? 21.478 33.575 9.920 1.00 93.25 293 ALA A C 1
ATOM 2074 O O . ALA A 1 293 ? 21.159 34.499 9.173 1.00 93.25 293 ALA A O 1
ATOM 2075 N N . GLU A 1 294 ? 21.469 33.673 11.253 1.00 93.31 294 GLU A N 1
ATOM 2076 C CA . GLU A 1 294 ? 21.086 34.876 12.014 1.00 93.31 294 GLU A CA 1
ATOM 2077 C C . GLU A 1 294 ? 22.178 35.951 12.075 1.00 93.31 294 GLU A C 1
ATOM 2079 O O . GLU A 1 294 ? 21.880 37.106 12.371 1.00 93.31 294 GLU A O 1
ATOM 2084 N N . LYS A 1 295 ? 23.440 35.616 11.769 1.00 94.81 295 LYS A N 1
ATOM 2085 C CA . LYS A 1 295 ? 24.516 36.616 11.750 1.00 94.81 295 LYS A CA 1
ATOM 2086 C C . LYS A 1 295 ? 24.193 37.726 10.731 1.00 94.81 295 LYS A C 1
ATOM 2088 O O . LYS A 1 295 ? 23.864 37.400 9.583 1.00 94.81 295 LYS A O 1
ATOM 2093 N N . PRO A 1 296 ? 24.308 39.017 11.101 1.00 83.31 296 PRO A N 1
ATOM 2094 C CA . PRO A 1 296 ? 24.097 40.121 10.168 1.00 83.31 296 PRO A CA 1
ATOM 2095 C C . PRO A 1 296 ? 25.050 39.973 8.973 1.00 83.31 296 PRO A C 1
ATOM 2097 O O . PRO A 1 296 ? 26.226 39.658 9.137 1.00 83.31 296 PRO A O 1
ATOM 2100 N N . GLY A 1 297 ? 24.517 40.097 7.754 1.00 87.38 297 GLY A N 1
ATOM 2101 C CA . GLY A 1 297 ? 25.246 39.769 6.519 1.00 87.38 297 GLY A CA 1
ATOM 2102 C C . GLY A 1 297 ? 25.206 38.286 6.110 1.00 87.38 297 GLY A C 1
ATOM 2103 O O . GLY A 1 297 ? 25.915 37.873 5.187 1.00 87.38 297 GLY A O 1
ATOM 2104 N N . GLY A 1 298 ? 24.373 37.464 6.757 1.00 82.62 298 GLY A N 1
ATOM 2105 C CA . GLY A 1 298 ? 24.169 36.057 6.416 1.00 82.62 298 GLY A CA 1
ATOM 2106 C C . GLY A 1 298 ? 23.803 35.857 4.941 1.00 82.62 298 GLY A C 1
ATOM 2107 O O . GLY A 1 298 ? 22.698 36.169 4.497 1.00 82.62 298 GLY A O 1
ATOM 2108 N N . LYS A 1 299 ? 24.736 35.294 4.164 1.00 89.94 299 LYS A N 1
ATOM 2109 C CA . LYS A 1 299 ? 24.531 34.972 2.741 1.00 89.94 299 LYS A CA 1
ATOM 2110 C C . LYS A 1 299 ? 23.311 34.050 2.576 1.00 89.94 299 LYS A C 1
ATOM 2112 O O . LYS A 1 299 ? 23.136 33.121 3.364 1.00 89.94 299 LYS A O 1
ATOM 2117 N N . LYS A 1 300 ? 22.533 34.214 1.493 1.00 92.19 300 LYS A N 1
ATOM 2118 C CA . LYS A 1 300 ? 21.362 33.371 1.129 1.00 92.19 300 LYS A CA 1
ATOM 2119 C C . LYS A 1 300 ? 21.625 31.860 1.274 1.00 92.19 300 LYS A C 1
ATOM 2121 O O . LYS A 1 300 ? 20.742 31.111 1.684 1.00 92.19 300 LYS A O 1
ATOM 2126 N N . LYS A 1 301 ? 22.864 31.422 1.013 1.00 91.88 301 LYS A N 1
ATOM 2127 C CA . LYS A 1 301 ? 23.314 30.033 1.207 1.00 91.88 301 LYS A CA 1
ATOM 2128 C C . LYS A 1 301 ? 23.185 29.517 2.650 1.00 91.88 301 LYS A C 1
ATOM 2130 O O . LYS A 1 301 ? 22.855 28.352 2.831 1.00 91.88 301 LYS A O 1
ATOM 2135 N N . HIS A 1 302 ? 23.400 30.355 3.668 1.00 93.75 302 HIS A N 1
ATOM 2136 C CA . HIS A 1 302 ? 23.293 29.954 5.077 1.00 93.75 302 HIS A CA 1
ATOM 2137 C C . HIS A 1 302 ? 21.838 29.764 5.506 1.00 93.75 302 HIS A C 1
ATOM 2139 O O . HIS A 1 302 ? 21.548 28.810 6.220 1.00 93.75 302 HIS A O 1
ATOM 2145 N N . ARG A 1 303 ? 20.915 30.593 4.997 1.00 92.12 303 ARG A N 1
ATOM 2146 C CA . ARG A 1 303 ? 19.470 30.417 5.220 1.00 92.12 303 ARG A CA 1
ATOM 2147 C C . ARG A 1 303 ? 18.965 29.102 4.622 1.00 92.12 303 ARG A C 1
ATOM 2149 O O . ARG A 1 303 ? 18.328 28.328 5.325 1.00 92.12 303 ARG A O 1
ATOM 2156 N N . LYS A 1 304 ? 19.344 28.798 3.373 1.00 94.56 304 LYS A N 1
ATOM 2157 C CA . LYS A 1 304 ? 18.999 27.517 2.731 1.00 94.56 304 LYS A CA 1
ATOM 2158 C C . LYS A 1 304 ? 19.575 26.315 3.495 1.00 94.56 304 LYS A C 1
ATOM 2160 O O . LYS A 1 304 ? 18.882 25.331 3.714 1.00 94.56 304 LYS A O 1
ATOM 2165 N N . ALA A 1 305 ? 20.829 26.406 3.944 1.00 94.31 305 ALA A N 1
ATOM 2166 C CA . ALA A 1 305 ? 21.447 25.350 4.747 1.00 94.31 305 ALA A CA 1
ATOM 2167 C C . ALA A 1 305 ? 20.757 25.156 6.112 1.00 94.31 305 ALA A C 1
ATOM 2169 O O . ALA A 1 305 ? 20.666 24.023 6.586 1.00 94.31 305 ALA A O 1
ATOM 2170 N N . ALA A 1 306 ? 20.268 26.233 6.737 1.00 94.81 306 ALA A N 1
ATOM 2171 C CA . ALA A 1 306 ? 19.493 26.161 7.973 1.00 94.81 306 ALA A CA 1
ATOM 2172 C C . ALA A 1 306 ? 18.145 25.460 7.759 1.00 94.81 306 ALA A C 1
ATOM 2174 O O . ALA A 1 306 ? 17.827 24.540 8.510 1.00 94.81 306 ALA A O 1
ATOM 2175 N N . GLU A 1 307 ? 17.420 25.808 6.693 1.00 96.06 307 GLU A N 1
ATOM 2176 C CA . GLU A 1 307 ? 16.149 25.172 6.322 1.00 96.06 307 GLU A CA 1
ATOM 2177 C C . GLU A 1 307 ? 16.319 23.664 6.051 1.00 96.06 307 GLU A C 1
ATOM 2179 O O . GLU A 1 307 ? 15.609 22.834 6.621 1.00 96.06 307 GLU A O 1
ATOM 2184 N N . GLU A 1 308 ? 17.327 23.275 5.262 1.00 95.94 308 GLU A N 1
ATOM 2185 C CA . GLU A 1 308 ? 17.620 21.859 4.996 1.00 95.94 308 GLU A CA 1
ATOM 2186 C C . GLU A 1 308 ? 18.029 21.089 6.265 1.00 95.94 308 GLU A C 1
ATOM 2188 O O . GLU A 1 308 ? 17.706 19.904 6.421 1.00 95.94 308 GLU A O 1
ATOM 2193 N N . ALA A 1 309 ? 18.768 21.729 7.177 1.00 95.38 309 ALA A N 1
ATOM 2194 C CA . ALA A 1 309 ? 19.156 21.121 8.445 1.00 95.38 309 ALA A CA 1
ATOM 2195 C C . ALA A 1 309 ? 17.950 20.948 9.381 1.00 95.38 309 ALA A C 1
ATOM 2197 O O . ALA A 1 309 ? 17.829 19.903 10.030 1.00 95.38 309 ALA A O 1
ATOM 2198 N N . GLU A 1 310 ? 17.041 21.922 9.414 1.00 95.56 310 GLU A N 1
ATOM 2199 C CA . GLU A 1 310 ? 15.797 21.840 10.172 1.00 95.56 310 GLU A CA 1
ATOM 2200 C C . GLU A 1 310 ? 14.891 20.725 9.637 1.00 95.56 310 GLU A C 1
ATOM 2202 O O . GLU A 1 310 ? 14.431 19.881 10.412 1.00 95.56 310 GLU A O 1
ATOM 2207 N N . GLU A 1 311 ? 14.707 20.630 8.317 1.00 97.06 311 GLU A N 1
ATOM 2208 C CA . GLU A 1 311 ? 13.901 19.570 7.705 1.00 97.06 311 GLU A CA 1
ATOM 2209 C C . GLU A 1 311 ? 14.464 18.172 8.043 1.00 97.06 311 GLU A C 1
ATOM 2211 O O . GLU A 1 311 ? 13.720 17.242 8.388 1.00 97.06 311 GLU A O 1
ATOM 2216 N N . LYS A 1 312 ? 15.796 18.015 8.026 1.00 95.12 312 LYS A N 1
ATOM 2217 C CA . LYS A 1 312 ? 16.475 16.777 8.449 1.00 95.12 312 LYS A CA 1
ATOM 2218 C C . LYS A 1 312 ? 16.247 16.476 9.933 1.00 95.12 312 LYS A C 1
ATOM 2220 O O . LYS A 1 312 ? 15.960 15.321 10.268 1.00 95.12 312 LYS A O 1
ATOM 2225 N N . ALA A 1 313 ? 16.319 17.479 10.808 1.00 94.81 313 ALA A N 1
ATOM 2226 C CA . ALA A 1 313 ? 16.028 17.322 12.233 1.00 94.81 313 ALA A CA 1
ATOM 2227 C C . ALA A 1 313 ? 14.566 16.906 12.472 1.00 94.81 313 ALA A C 1
ATOM 2229 O O . ALA A 1 313 ? 14.305 15.954 13.210 1.00 94.81 313 ALA A O 1
ATOM 2230 N N . GLN A 1 314 ? 13.608 17.522 11.774 1.00 96.50 314 GLN A N 1
ATOM 2231 C CA . GLN A 1 314 ? 12.194 17.149 11.851 1.00 96.50 314 GLN A CA 1
ATOM 2232 C C . GLN A 1 314 ? 11.951 15.705 11.379 1.00 96.50 314 GLN A C 1
ATOM 2234 O O . GLN A 1 314 ? 11.242 14.940 12.045 1.00 96.50 314 GLN A O 1
ATOM 2239 N N . LYS A 1 315 ? 12.567 15.285 10.264 1.00 96.31 315 LYS A N 1
ATOM 2240 C CA . LYS A 1 315 ? 12.496 13.894 9.776 1.00 96.31 315 LYS A CA 1
ATOM 2241 C C . LYS A 1 315 ? 13.086 12.909 10.793 1.00 96.31 315 LYS A C 1
ATOM 2243 O O . LYS A 1 315 ? 12.487 11.855 11.026 1.00 96.31 315 LYS A O 1
ATOM 2248 N N . ALA A 1 316 ? 14.212 13.242 11.426 1.00 93.75 316 ALA A N 1
ATOM 2249 C CA . ALA A 1 316 ? 14.827 12.414 12.465 1.00 93.75 316 ALA A CA 1
ATOM 2250 C C . ALA A 1 316 ? 13.932 12.297 13.714 1.00 93.75 316 ALA A C 1
ATOM 2252 O O . ALA A 1 316 ? 13.655 11.179 14.153 1.00 93.75 316 ALA A O 1
ATOM 2253 N N . ARG A 1 317 ? 13.367 13.413 14.201 1.00 95.00 317 ARG A N 1
ATOM 2254 C CA . ARG A 1 317 ? 12.382 13.443 15.302 1.00 95.00 317 ARG A CA 1
ATOM 2255 C C . ARG A 1 317 ? 11.170 12.552 15.025 1.00 95.00 317 ARG A C 1
ATOM 2257 O O . ARG A 1 317 ? 10.755 11.778 15.888 1.00 95.00 317 ARG A O 1
ATOM 2264 N N . ARG A 1 318 ? 10.598 12.621 13.813 1.00 96.62 318 ARG A N 1
ATOM 2265 C CA . ARG A 1 318 ? 9.455 11.774 13.412 1.00 96.62 318 ARG A CA 1
ATOM 2266 C C . ARG A 1 318 ? 9.808 10.285 13.465 1.00 96.62 318 ARG A C 1
ATOM 2268 O O . ARG A 1 318 ? 8.997 9.489 13.939 1.00 96.62 318 ARG A O 1
ATOM 2275 N N . LYS A 1 319 ? 11.010 9.907 13.012 1.00 94.94 319 LYS A N 1
ATOM 2276 C CA . LYS A 1 319 ? 11.495 8.519 13.089 1.00 94.94 319 LYS A CA 1
ATOM 2277 C C . LYS A 1 319 ? 11.692 8.072 14.538 1.00 94.94 319 LYS A C 1
ATOM 2279 O O . LYS A 1 319 ? 11.146 7.032 14.894 1.00 94.94 319 LYS A O 1
ATOM 2284 N N . ALA A 1 320 ? 12.362 8.872 15.369 1.00 93.88 320 ALA A N 1
ATOM 2285 C CA . ALA A 1 320 ? 12.549 8.580 16.792 1.00 93.88 320 ALA A CA 1
ATOM 2286 C C . ALA A 1 320 ? 11.206 8.325 17.493 1.00 93.88 320 ALA A C 1
ATOM 2288 O O . ALA A 1 320 ? 10.991 7.244 18.034 1.00 93.88 320 ALA A O 1
ATOM 2289 N N . ARG A 1 321 ? 10.232 9.236 17.335 1.00 96.19 321 ARG A N 1
ATOM 2290 C CA . ARG A 1 321 ? 8.874 9.075 17.893 1.00 96.19 321 ARG A CA 1
ATOM 2291 C C . ARG A 1 321 ? 8.191 7.781 17.448 1.00 96.19 321 ARG A C 1
ATOM 2293 O O . ARG A 1 321 ? 7.505 7.145 18.245 1.00 96.19 321 ARG A O 1
ATOM 2300 N N . LYS A 1 322 ? 8.356 7.383 16.182 1.00 96.75 322 LYS A N 1
ATOM 2301 C CA . LYS A 1 322 ? 7.782 6.135 15.659 1.00 96.75 322 LYS A CA 1
ATOM 2302 C C . LYS A 1 322 ? 8.395 4.906 16.337 1.00 96.75 322 LYS A C 1
ATOM 2304 O O . LYS A 1 322 ? 7.647 3.994 16.682 1.00 96.75 322 LYS A O 1
ATOM 2309 N N . PHE A 1 323 ? 9.712 4.879 16.535 1.00 92.69 323 PHE A N 1
ATOM 2310 C CA . PHE A 1 323 ? 10.385 3.767 17.214 1.00 92.69 323 PHE A CA 1
ATOM 2311 C C . PHE A 1 323 ? 10.050 3.714 18.703 1.00 92.69 323 PHE A C 1
ATOM 2313 O O . PHE A 1 323 ? 9.668 2.651 19.177 1.00 92.69 323 PHE A O 1
ATOM 2320 N N . THR A 1 324 ? 10.034 4.851 19.402 1.00 94.94 324 THR A N 1
ATOM 2321 C CA . THR A 1 324 ? 9.602 4.910 20.808 1.00 94.94 324 THR A CA 1
ATOM 2322 C C . THR A 1 324 ? 8.170 4.400 20.984 1.00 94.94 324 THR A C 1
ATOM 2324 O O . THR A 1 324 ? 7.901 3.636 21.905 1.00 94.94 324 THR A O 1
ATOM 2327 N N . ARG A 1 325 ? 7.240 4.755 20.081 1.00 96.81 325 ARG A N 1
ATOM 2328 C CA . ARG A 1 325 ? 5.863 4.223 20.112 1.00 96.81 325 ARG A CA 1
ATOM 2329 C C . ARG A 1 325 ? 5.818 2.708 19.925 1.00 96.81 325 ARG A C 1
ATOM 2331 O O . ARG A 1 325 ? 5.036 2.049 20.598 1.00 96.81 325 ARG A O 1
ATOM 2338 N N . ARG A 1 326 ? 6.637 2.159 19.022 1.00 95.81 326 ARG A N 1
ATOM 2339 C CA . ARG A 1 326 ? 6.709 0.707 18.807 1.00 95.81 326 ARG A CA 1
ATOM 2340 C C . ARG A 1 326 ? 7.314 -0.021 20.005 1.00 95.81 326 ARG A C 1
ATOM 2342 O O . ARG A 1 326 ? 6.764 -1.039 20.392 1.00 95.81 326 ARG A O 1
ATOM 2349 N N . ALA A 1 327 ? 8.375 0.521 20.602 1.00 93.81 327 ALA A N 1
ATOM 2350 C CA . ALA A 1 327 ? 8.983 -0.035 21.808 1.00 93.81 327 ALA A CA 1
ATOM 2351 C C . ALA A 1 327 ? 7.990 -0.044 22.982 1.00 93.81 327 ALA A C 1
ATOM 2353 O O . ALA A 1 327 ? 7.799 -1.079 23.607 1.00 93.81 327 ALA A O 1
ATOM 2354 N N . ARG A 1 328 ? 7.268 1.065 23.210 1.00 95.56 328 ARG A N 1
ATOM 2355 C CA . ARG A 1 328 ? 6.206 1.135 24.232 1.00 95.56 328 ARG A CA 1
ATOM 2356 C C . ARG A 1 328 ? 5.078 0.142 23.979 1.00 95.56 328 ARG A C 1
ATOM 2358 O O . ARG A 1 328 ? 4.611 -0.483 24.917 1.00 95.56 328 ARG A O 1
ATOM 2365 N N . LYS A 1 329 ? 4.652 -0.008 22.720 1.00 96.56 329 LYS A N 1
ATOM 2366 C CA . LYS A 1 329 ? 3.622 -0.987 22.362 1.00 96.56 329 LYS A CA 1
ATOM 2367 C C . LYS A 1 329 ? 4.089 -2.417 22.652 1.00 96.56 329 LYS A C 1
ATOM 2369 O O . LYS A 1 329 ? 3.344 -3.167 23.256 1.00 96.56 329 LYS A O 1
ATOM 2374 N N . ALA A 1 330 ? 5.313 -2.765 22.261 1.00 93.38 330 ALA A N 1
ATOM 2375 C CA . ALA A 1 330 ? 5.865 -4.095 22.503 1.00 93.38 330 ALA A CA 1
ATOM 2376 C C . ALA A 1 330 ? 6.047 -4.380 24.008 1.00 93.38 330 ALA A C 1
ATOM 2378 O O . ALA A 1 330 ? 5.758 -5.482 24.454 1.00 93.38 330 ALA A O 1
ATOM 2379 N N . ALA A 1 331 ? 6.447 -3.378 24.799 1.00 93.12 331 ALA A N 1
ATOM 2380 C CA . ALA A 1 331 ? 6.515 -3.493 26.256 1.00 93.12 331 ALA A CA 1
ATOM 2381 C C . ALA A 1 331 ? 5.128 -3.688 26.900 1.00 93.12 331 ALA A C 1
ATOM 2383 O O . ALA A 1 331 ? 4.994 -4.478 27.824 1.00 93.12 331 ALA A O 1
ATOM 2384 N N . ALA A 1 332 ? 4.090 -3.019 26.387 1.00 95.56 332 ALA A N 1
ATOM 2385 C CA . ALA A 1 332 ? 2.715 -3.195 26.860 1.00 95.56 332 ALA A CA 1
ATOM 2386 C C . ALA A 1 332 ? 2.099 -4.556 26.480 1.00 95.56 332 ALA A C 1
ATOM 2388 O O . ALA A 1 332 ? 1.117 -4.954 27.081 1.00 95.56 332 ALA A O 1
ATOM 2389 N N . GLU A 1 333 ? 2.646 -5.260 25.484 1.00 92.44 333 GLU A N 1
ATOM 2390 C CA . GLU A 1 333 ? 2.230 -6.628 25.128 1.00 92.44 333 GLU A CA 1
ATOM 2391 C C . GLU A 1 333 ? 2.938 -7.704 25.987 1.00 92.44 333 GLU A C 1
ATOM 2393 O O . GLU A 1 333 ? 2.631 -8.891 25.852 1.00 92.44 333 GLU A O 1
ATOM 2398 N N . LEU A 1 334 ? 3.907 -7.309 26.828 1.00 89.69 334 LEU A N 1
ATOM 2399 C CA . LEU A 1 334 ? 4.637 -8.192 27.746 1.00 89.69 334 LEU A CA 1
ATOM 2400 C C . LEU A 1 334 ? 4.088 -8.208 29.178 1.00 89.69 334 LEU A C 1
ATOM 2402 O O . LEU A 1 334 ? 4.294 -9.212 29.858 1.00 89.69 334 LEU A O 1
ATOM 2406 N N . GLY A 1 335 ? 3.486 -7.106 29.632 1.00 84.38 335 GLY A N 1
ATOM 2407 C CA . GLY A 1 335 ? 2.866 -6.978 30.958 1.00 84.38 335 GLY A CA 1
ATOM 2408 C C . GLY A 1 335 ? 1.393 -7.339 30.919 1.00 84.38 335 GLY A C 1
ATOM 2409 O O . GLY A 1 335 ? 0.930 -7.937 31.910 1.00 84.38 335 GLY A O 1
#

pLDDT: mean 74.19, std 24.16, range [33.09, 98.62]

Sequence (335 aa):
MPNFSKEEKRILSGDELELATQSRKPQIDALSDADLSGLITRLRNIRDQIRSQANKQARAKAGDGPAVAGEDAQDMRKRQTFMAAALRRANAEQNKRRKRAAEIAGAAADRAEAEKAGRPAPAAGKPAAAQKAKRVSAARSGRTTRGGRGQNGSATGARRGRAGSGAAPAARAKAAGGKQASSVSVADSNGAAKSNASGGSAGARRGQGGGAANKMAATVRNRAGRAAGSAAADDNKIAAPAVAASLASAGGPRQRKVDSKTALVQEMTEKAAEHSAKAEKAEAKAKKAAKLAEKPGGKKKHRKAAEEAEEKAQKARRKARKFTRRARKAAAELG